Protein AF-A0A7S2AK97-F1 (afdb_monomer_lite)

InterPro domains:
  IPR019195 ABC transporter, ATPase, putative [PTHR38149] (11-283)
  IPR027417 P-loop containing nucleoside triphosphate hydrolase [SSF52540] (83-274)
  IPR046834 ATPase of the ABC class, C-terminal [PF09818] (11-279)

Foldseek 3Di:
DDPPPPDPVVVVLVVVQVVLQLQLVLLLVQLVVVQFFKWFFFQFQQDAPDPPGLAGDPDPPQRDGADEAPVQWDWTARVVVRDITITGTHHFAEEEEEEAPPLCSVSLLVLLQCQLDADGPNRRSNNTHGNVLEDEFFFDFQAWDFQAQLCVFFPDDDPPPPADNHGGTDRGDGRLRRRSRRVRVSVVVPRLEYREECVRHDVLQADDDPVRCVVCVDDRGDHVLVCQRVCCPPSNRGYYYYDYPDLSSLVGHPWYWYGDNNYTYTCNVVSVVVNVCVVVVQDDDVNHHPDDPDDDDDPPPPPPDDDDDDDDDDDDDDDDDDDDDDDDDDDDDDDDDDDDDPDFDWDWDDDPNDTHIDTDD

Secondary structure (DSSP, 8-state):
-----SSHHHHHHHHHHHHHHHHHHHHHHHHHHTTEEEEEETT----BS-SS--SB--SSS--------TTTEEEEE-TTT--EEEEEEEESSEEEEEE-TTSSHHHHHHHHHHTTS---TTSS-TTEEE-TT-EE----TT--EEEE--TTTB----TTS---GGGEEESS--HHHHHHHHHHHHHHTT-SEEEEEGGGS-HHHH---HHHHHH-----B--GGGTHHHHHHHH--EEEEE-SS-GGGGGS-SEEEEEETTEEEE-HHHHHHHHHHHHTT---BTTB-S---PPP-------------------------------------------------EEEEEETTEEEEEE--

Organism: NCBI:txid3111310

pLDDT: mean 79.83, std 23.57, range [22.52, 98.81]

Structure (mmCIF, N/CA/C/O backbone):
data_AF-A0A7S2AK97-F1
#
_entry.id   AF-A0A7S2AK97-F1
#
loop_
_atom_site.group_PDB
_atom_site.id
_atom_site.type_symbol
_atom_site.label_atom_id
_atom_site.label_alt_id
_atom_site.label_comp_id
_atom_site.label_asym_id
_atom_site.label_entity_id
_atom_site.label_seq_id
_atom_site.pdbx_PDB_ins_code
_atom_site.Cartn_x
_atom_site.Cartn_y
_atom_site.Cartn_z
_atom_site.occupancy
_atom_site.B_iso_or_equiv
_atom_site.auth_seq_id
_atom_site.auth_comp_id
_atom_site.auth_asym_id
_atom_site.auth_atom_id
_atom_site.pdbx_PDB_model_num
ATOM 1 N N . GLU A 1 1 ? -9.556 -14.968 54.628 1.00 37.69 1 GLU A N 1
ATOM 2 C CA . GLU A 1 1 ? -10.253 -13.784 54.086 1.00 37.69 1 GLU A CA 1
ATOM 3 C C . GLU A 1 1 ? -9.493 -13.382 52.823 1.00 37.69 1 GLU A C 1
ATOM 5 O O . GLU A 1 1 ? -8.383 -12.897 52.922 1.00 37.69 1 GLU A O 1
ATOM 10 N N . GLY A 1 2 ? -9.846 -13.846 51.627 1.00 48.00 2 GLY A N 1
ATOM 11 C CA . GLY A 1 2 ? -11.135 -13.637 50.973 1.00 48.00 2 GLY A CA 1
ATOM 12 C C . GLY A 1 2 ? -11.035 -12.415 50.052 1.00 48.00 2 GLY A C 1
ATOM 13 O O . GLY A 1 2 ? -11.762 -11.452 50.251 1.00 48.00 2 GLY A O 1
ATOM 14 N N . SER A 1 3 ? -10.090 -12.405 49.101 1.00 45.72 3 SER A N 1
ATOM 15 C CA . SER A 1 3 ? -9.935 -11.307 48.139 1.00 45.72 3 SER A CA 1
ATOM 16 C C . SER A 1 3 ? -10.987 -11.421 47.031 1.00 45.72 3 SER A C 1
ATOM 18 O O . SER A 1 3 ? -10.708 -11.876 45.924 1.00 45.72 3 SER A O 1
ATOM 20 N N . THR A 1 4 ? -12.210 -10.991 47.317 1.00 48.62 4 THR A N 1
ATOM 21 C CA . THR A 1 4 ? -13.288 -10.774 46.338 1.00 48.62 4 THR A CA 1
ATOM 22 C C . THR A 1 4 ? -13.042 -9.508 45.504 1.00 48.62 4 THR A C 1
ATOM 24 O O . THR A 1 4 ? -13.920 -8.665 45.357 1.00 48.62 4 THR A O 1
ATOM 27 N N . LEU A 1 5 ? -11.826 -9.349 44.973 1.00 53.34 5 LEU A N 1
ATOM 28 C CA . LEU A 1 5 ? -11.486 -8.336 43.963 1.00 53.34 5 LEU A CA 1
ATOM 29 C C . LEU A 1 5 ? -11.443 -8.943 42.540 1.00 53.34 5 LEU A C 1
ATOM 31 O O . LEU A 1 5 ? -10.972 -8.291 41.614 1.00 53.34 5 LEU A O 1
ATOM 35 N N . GLY A 1 6 ? -11.886 -10.198 42.370 1.00 54.34 6 GLY A N 1
ATOM 36 C CA . GLY A 1 6 ? -11.315 -11.109 41.368 1.00 54.34 6 GLY A CA 1
ATOM 37 C C . GLY A 1 6 ? -12.234 -11.783 40.342 1.00 54.34 6 GLY A C 1
ATOM 38 O O . GLY A 1 6 ? -11.725 -12.620 39.611 1.00 54.34 6 GLY A O 1
ATOM 39 N N . GLU A 1 7 ? -13.525 -11.456 40.226 1.00 55.19 7 GLU A N 1
ATOM 40 C CA . GLU A 1 7 ? -14.389 -12.095 39.201 1.00 55.19 7 GLU A CA 1
ATOM 41 C C . GLU A 1 7 ? -15.177 -11.092 38.345 1.00 55.19 7 GLU A C 1
ATOM 43 O O . GLU A 1 7 ? -15.141 -11.194 37.119 1.00 55.19 7 GLU A O 1
ATOM 48 N N . SER A 1 8 ? -15.799 -10.064 38.939 1.00 59.97 8 SER A N 1
ATOM 49 C CA . SER A 1 8 ? -16.593 -9.082 38.175 1.00 59.97 8 SER A CA 1
ATOM 50 C C . SER A 1 8 ? -15.742 -8.232 37.223 1.00 59.97 8 SER A C 1
ATOM 52 O O . SER A 1 8 ? -16.139 -7.974 36.092 1.00 59.97 8 SER A O 1
ATOM 54 N N . THR A 1 9 ? -14.533 -7.854 37.642 1.00 81.62 9 THR A N 1
ATOM 55 C CA . THR A 1 9 ? -13.586 -7.064 36.840 1.00 81.62 9 THR A CA 1
ATOM 56 C C . THR A 1 9 ? -12.969 -7.874 35.700 1.00 81.62 9 THR A C 1
ATOM 58 O O . THR A 1 9 ? -12.717 -7.333 34.624 1.00 81.62 9 THR A O 1
ATOM 61 N N . PHE A 1 10 ? -12.754 -9.179 35.902 1.00 89.25 10 PHE A N 1
ATOM 62 C CA . PHE A 1 10 ? -12.265 -10.074 34.855 1.00 89.25 10 PHE A CA 1
ATOM 63 C C . PHE A 1 10 ? -13.344 -10.347 33.805 1.00 89.25 10 PHE A C 1
ATOM 65 O O . PHE A 1 10 ? -13.061 -10.288 32.610 1.00 89.25 10 PHE A O 1
ATOM 72 N N . GLU A 1 11 ? -14.587 -10.587 34.231 1.00 91.06 11 GLU A N 1
ATOM 73 C CA . GLU A 1 11 ? -15.705 -10.784 33.309 1.00 91.06 11 GLU A CA 1
ATOM 74 C C . GLU A 1 11 ? -15.968 -9.529 32.460 1.00 91.06 11 GLU A C 1
ATOM 76 O O . GLU A 1 11 ? -16.133 -9.625 31.242 1.00 91.06 11 GLU A O 1
ATOM 81 N N . GLU A 1 12 ? -15.946 -8.340 33.067 1.00 90.38 12 GLU A N 1
ATOM 82 C CA . GLU A 1 12 ? -16.066 -7.064 32.352 1.00 90.38 12 GLU A CA 1
ATOM 83 C C . GLU A 1 12 ? -14.923 -6.853 31.352 1.00 90.38 12 GLU A C 1
ATOM 85 O O . GLU A 1 12 ? -15.169 -6.486 30.197 1.00 90.38 12 GLU A O 1
ATOM 90 N N . ALA A 1 13 ? -13.680 -7.133 31.758 1.00 89.88 13 ALA A N 1
ATOM 91 C CA . ALA A 1 13 ? -12.519 -7.051 30.879 1.00 89.88 13 ALA A CA 1
ATOM 92 C C . ALA A 1 13 ? -12.626 -8.032 29.701 1.00 89.88 13 ALA A C 1
ATOM 94 O O . ALA A 1 13 ? -12.363 -7.652 28.559 1.00 89.88 13 ALA A O 1
ATOM 95 N N . LEU A 1 14 ? -13.077 -9.264 29.952 1.00 94.12 14 LEU A N 1
ATOM 96 C CA . LEU A 1 14 ? -13.286 -10.279 28.921 1.00 94.12 14 LEU A CA 1
ATOM 97 C C . LEU A 1 14 ? -14.385 -9.859 27.937 1.00 94.12 14 LEU A C 1
ATOM 99 O O . LEU A 1 14 ? -14.183 -9.921 26.726 1.00 94.12 14 LEU A O 1
ATOM 103 N N . ARG A 1 15 ? -15.527 -9.370 28.437 1.00 93.12 15 ARG A N 1
ATOM 104 C CA . ARG A 1 15 ? -16.624 -8.855 27.598 1.00 93.12 15 ARG A CA 1
ATOM 105 C C . ARG A 1 15 ? -16.176 -7.663 26.753 1.00 93.12 15 ARG A C 1
ATOM 107 O O . ARG A 1 15 ? -16.537 -7.583 25.582 1.00 93.12 15 ARG A O 1
ATOM 114 N N . SER A 1 16 ? -15.384 -6.756 27.324 1.00 91.50 16 SER A N 1
ATOM 115 C CA . SER A 1 16 ? -14.804 -5.614 26.605 1.00 91.50 16 SER A CA 1
ATOM 116 C C . SER A 1 16 ? -13.843 -6.065 25.502 1.00 91.50 16 SER A C 1
ATOM 118 O O . SER A 1 16 ? -13.907 -5.569 24.376 1.00 91.50 16 SER A O 1
ATOM 120 N N . TYR A 1 17 ? -13.002 -7.061 25.790 1.00 95.31 17 TYR A N 1
ATOM 121 C CA . TYR A 1 17 ? -12.080 -7.638 24.816 1.00 95.31 17 TYR A CA 1
ATOM 122 C C . TYR A 1 17 ? -12.824 -8.283 23.641 1.00 95.31 17 TYR A C 1
ATOM 124 O O . TYR A 1 17 ? -12.544 -7.956 22.489 1.00 95.31 17 TYR A O 1
ATOM 132 N N . VAL A 1 18 ? -13.800 -9.154 23.924 1.00 95.62 18 VAL A N 1
ATOM 133 C CA . VAL A 1 18 ? -14.615 -9.814 22.889 1.00 95.62 18 VAL A CA 1
ATOM 134 C C . VAL A 1 18 ? -15.342 -8.775 22.040 1.00 95.62 18 VAL A C 1
ATOM 136 O O . VAL A 1 18 ? -15.239 -8.819 20.817 1.00 95.62 18 VAL A O 1
ATOM 139 N N . ARG A 1 19 ? -15.976 -7.778 22.673 1.00 94.44 19 ARG A N 1
ATOM 140 C CA . ARG A 1 19 ? -16.641 -6.679 21.961 1.00 94.44 19 ARG A CA 1
ATOM 141 C C . ARG A 1 19 ? -15.679 -5.929 21.043 1.00 94.44 19 ARG A C 1
ATOM 143 O O . ARG A 1 19 ? -16.045 -5.632 19.915 1.00 94.44 19 ARG A O 1
ATOM 150 N N . SER A 1 20 ? -14.462 -5.633 21.501 1.00 95.62 20 SER A N 1
ATOM 151 C CA . SER A 1 20 ? -13.454 -4.973 20.664 1.00 95.62 20 SER A CA 1
ATOM 152 C C . SER A 1 20 ? -13.158 -5.792 19.409 1.00 95.62 20 SER A C 1
ATOM 154 O O . SER A 1 20 ? -13.169 -5.252 18.309 1.00 95.62 20 SER A O 1
ATOM 156 N N . VAL A 1 21 ? -12.955 -7.103 19.543 1.00 96.44 21 VAL A N 1
ATOM 157 C CA . VAL A 1 21 ? -12.693 -7.989 18.398 1.00 96.44 21 VAL A CA 1
ATOM 158 C C . VAL A 1 21 ? -13.886 -8.032 17.432 1.00 96.44 21 VAL A C 1
ATOM 160 O O . VAL A 1 21 ? -13.689 -7.920 16.222 1.00 96.44 21 VAL A O 1
ATOM 163 N N . GLU A 1 22 ? -15.113 -8.143 17.949 1.00 96.81 22 GLU A N 1
ATOM 164 C CA . GLU A 1 22 ? -16.346 -8.132 17.145 1.00 96.81 22 GLU A CA 1
ATOM 165 C C . GLU A 1 22 ? -16.553 -6.802 16.406 1.00 96.81 22 GLU A C 1
ATOM 167 O O . GLU A 1 22 ? -16.971 -6.789 15.249 1.00 96.81 22 GLU A O 1
ATOM 172 N N . GLU A 1 23 ? -16.242 -5.671 17.045 1.00 97.25 23 GLU A N 1
ATOM 173 C CA . GLU A 1 23 ? -16.336 -4.350 16.422 1.00 97.25 23 GLU A CA 1
ATOM 174 C C . GLU A 1 23 ? -15.309 -4.166 15.301 1.00 97.25 23 GLU A C 1
ATOM 176 O O . GLU A 1 23 ? -15.636 -3.599 14.260 1.00 97.25 23 GLU A O 1
ATOM 181 N N . GLN A 1 24 ? -14.088 -4.670 15.478 1.00 98.19 24 GLN A N 1
ATOM 182 C CA . GLN A 1 24 ? -13.049 -4.620 14.447 1.00 98.19 24 GLN A CA 1
ATOM 183 C C . GLN A 1 24 ? -13.427 -5.458 13.222 1.00 98.19 24 GLN A C 1
ATOM 185 O O . GLN A 1 24 ? -13.284 -5.003 12.086 1.00 98.19 24 GLN A O 1
ATOM 190 N N . ASP A 1 25 ? -13.973 -6.656 13.438 1.00 97.38 25 ASP A N 1
ATOM 191 C CA . ASP A 1 25 ? -14.449 -7.502 12.344 1.00 97.38 25 ASP A CA 1
ATOM 192 C C . ASP A 1 25 ? -15.688 -6.920 11.645 1.00 97.38 25 ASP A C 1
ATOM 194 O O . ASP A 1 25 ? -15.780 -6.888 10.412 1.00 97.38 25 ASP A O 1
ATOM 198 N N . GLY A 1 26 ? -16.608 -6.350 12.426 1.00 97.94 26 GLY A N 1
ATOM 199 C CA . GLY A 1 26 ? -17.758 -5.627 11.901 1.00 97.94 26 GLY A CA 1
ATOM 200 C C . GLY A 1 26 ? -17.363 -4.382 11.098 1.00 97.94 26 GLY A C 1
ATOM 201 O O . GLY A 1 26 ? -17.965 -4.114 10.057 1.00 97.94 26 GLY A O 1
ATOM 202 N N . LEU A 1 27 ? -16.318 -3.656 11.513 1.00 98.50 27 LEU A N 1
ATOM 203 C CA . LEU A 1 27 ? -15.772 -2.528 10.754 1.00 98.50 27 LEU A CA 1
ATOM 204 C C . LEU A 1 27 ? -15.142 -2.993 9.437 1.00 98.50 27 LEU A C 1
ATOM 206 O O . LEU A 1 27 ? -15.384 -2.377 8.401 1.00 98.50 27 LEU A O 1
ATOM 210 N N . ARG A 1 28 ? -14.388 -4.099 9.444 1.00 98.06 28 ARG A N 1
ATOM 211 C CA . ARG A 1 28 ? -13.821 -4.691 8.220 1.00 98.06 28 ARG A CA 1
ATOM 212 C C . ARG A 1 28 ? -14.914 -5.128 7.241 1.00 98.06 28 ARG A C 1
ATOM 214 O O . ARG A 1 28 ? -14.787 -4.931 6.034 1.00 98.06 28 ARG A O 1
ATOM 221 N N . SER A 1 29 ? -16.022 -5.657 7.755 1.00 97.44 29 SER A N 1
ATOM 222 C CA . SER A 1 29 ? -17.197 -5.984 6.942 1.00 97.44 29 SER A CA 1
ATOM 223 C C . SER A 1 29 ? -17.851 -4.736 6.338 1.00 97.44 29 SER A C 1
ATOM 225 O O . SER A 1 29 ? -18.150 -4.726 5.144 1.00 97.44 29 SER A O 1
ATOM 227 N N . ALA A 1 30 ? -18.016 -3.668 7.127 1.00 98.12 30 ALA A N 1
ATOM 228 C CA . ALA A 1 30 ? -18.549 -2.391 6.648 1.00 98.12 30 ALA A CA 1
ATOM 229 C C . ALA A 1 30 ? -17.642 -1.735 5.589 1.00 98.12 30 ALA A C 1
ATOM 231 O O . ALA A 1 30 ? -18.142 -1.172 4.617 1.00 98.12 30 ALA A O 1
ATOM 232 N N . LEU A 1 31 ? -16.318 -1.851 5.741 1.00 98.25 31 LEU A N 1
ATOM 233 C CA . LEU A 1 31 ? -15.333 -1.385 4.762 1.00 98.25 31 LEU A CA 1
ATOM 234 C C . LEU A 1 31 ? -15.536 -2.054 3.396 1.00 98.25 31 LEU A C 1
ATOM 236 O O . LEU A 1 31 ? -15.639 -1.363 2.381 1.00 98.25 31 LEU A O 1
ATOM 240 N N . ARG A 1 32 ? -15.648 -3.388 3.375 1.00 96.44 32 ARG A N 1
ATOM 241 C CA . ARG A 1 32 ? -15.849 -4.157 2.138 1.00 96.44 32 ARG A CA 1
ATOM 242 C C . ARG A 1 32 ? -17.119 -3.734 1.402 1.00 96.44 32 ARG A C 1
ATOM 244 O O . ARG A 1 32 ? -17.116 -3.586 0.186 1.00 96.44 32 ARG A O 1
ATOM 251 N N . GLU A 1 33 ? -18.210 -3.529 2.128 1.00 96.31 33 GLU A N 1
ATOM 252 C CA . GLU A 1 33 ? -19.488 -3.110 1.539 1.00 96.31 33 GLU A CA 1
ATOM 253 C C . GLU A 1 33 ? -19.476 -1.671 1.024 1.00 96.31 33 GLU A C 1
ATOM 255 O O . GLU A 1 33 ? -20.187 -1.354 0.073 1.00 96.31 33 GLU A O 1
ATOM 260 N N . ALA A 1 34 ? -18.657 -0.810 1.629 1.00 97.19 34 ALA A N 1
ATOM 261 C CA . ALA A 1 34 ? -18.418 0.546 1.154 1.00 97.19 34 ALA A CA 1
ATOM 262 C C . ALA A 1 34 ? -17.464 0.604 -0.059 1.00 97.19 34 ALA A C 1
ATOM 264 O O . ALA A 1 34 ? -17.193 1.696 -0.559 1.00 97.19 34 ALA A O 1
ATOM 265 N N . GLY A 1 35 ? -16.959 -0.542 -0.536 1.00 96.50 35 GLY A N 1
ATOM 266 C CA . GLY A 1 35 ? -16.031 -0.623 -1.668 1.00 96.50 35 GLY A CA 1
ATOM 267 C C . GLY A 1 35 ? -14.610 -0.158 -1.340 1.00 96.50 35 GLY A C 1
ATOM 268 O O . GLY A 1 35 ? -13.879 0.259 -2.240 1.00 96.50 35 GLY A O 1
ATOM 269 N N . GLY A 1 36 ? -14.224 -0.180 -0.062 1.00 97.56 36 GLY A N 1
ATOM 270 C CA . GLY A 1 36 ? -12.874 0.164 0.371 1.00 97.56 36 GLY A CA 1
ATOM 271 C C . GLY A 1 36 ? -11.994 -1.057 0.630 1.00 97.56 36 GLY A C 1
ATOM 272 O O . GLY A 1 36 ? -12.477 -2.157 0.892 1.00 97.56 36 GLY A O 1
ATOM 273 N N . VAL A 1 37 ? -10.684 -0.832 0.577 1.00 98.38 37 VAL A N 1
ATOM 274 C CA . VAL A 1 37 ? -9.633 -1.830 0.828 1.00 98.38 37 VAL A CA 1
ATOM 275 C C . VAL A 1 37 ? -8.823 -1.539 2.087 1.00 98.38 37 VAL A C 1
ATOM 277 O O . VAL A 1 37 ? -8.165 -2.432 2.612 1.00 98.38 37 VAL A O 1
ATOM 280 N N . GLY A 1 38 ? -8.913 -0.317 2.618 1.00 98.56 38 GLY A N 1
ATOM 281 C CA . GLY A 1 38 ? -8.306 0.078 3.886 1.00 98.56 38 GLY A CA 1
ATOM 282 C C . GLY A 1 38 ? -9.108 1.170 4.586 1.00 98.56 38 GLY A C 1
ATOM 283 O O . GLY A 1 38 ? -9.779 1.975 3.941 1.00 98.56 38 GLY A O 1
ATOM 284 N N . PHE A 1 39 ? -9.039 1.208 5.910 1.00 98.81 39 PHE A N 1
ATOM 285 C CA . PHE A 1 39 ? -9.668 2.225 6.7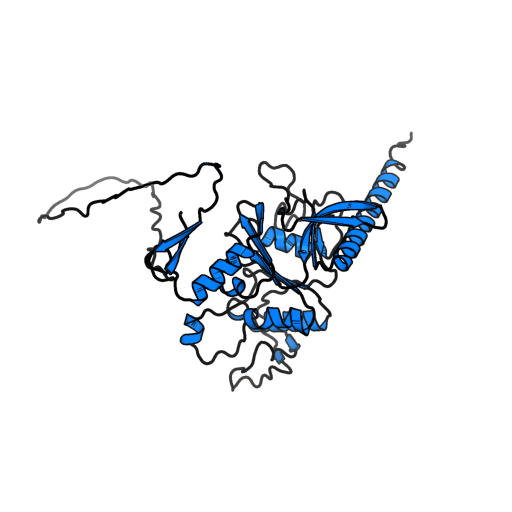41 1.00 98.81 39 PHE A CA 1
ATOM 286 C C . PHE A 1 39 ? -8.772 2.565 7.926 1.00 98.81 39 PHE A C 1
ATOM 288 O O . PHE A 1 39 ? -8.294 1.668 8.619 1.00 98.81 39 PHE A O 1
ATOM 295 N N . VAL A 1 40 ? -8.571 3.857 8.176 1.00 98.75 40 VAL A N 1
ATOM 296 C CA . VAL A 1 40 ? -7.772 4.365 9.297 1.00 98.75 40 VAL A CA 1
ATOM 297 C C . VAL A 1 40 ? -8.629 5.333 10.099 1.00 98.75 40 VAL A C 1
ATOM 299 O O . VAL A 1 40 ? -8.909 6.438 9.637 1.00 98.75 40 VAL A O 1
ATOM 302 N N . ALA A 1 41 ? -9.086 4.909 11.278 1.00 98.44 41 ALA A N 1
ATOM 303 C CA . ALA A 1 41 ? -9.922 5.742 12.137 1.00 98.44 41 ALA A CA 1
ATOM 304 C C . ALA A 1 41 ? -9.208 7.018 12.606 1.00 98.44 41 ALA A C 1
ATOM 306 O O . ALA A 1 41 ? -8.005 7.009 12.883 1.00 98.44 41 ALA A O 1
ATOM 307 N N . ASP A 1 42 ? -9.976 8.095 12.767 1.00 98.31 42 ASP A N 1
ATOM 308 C CA . ASP A 1 42 ? -9.480 9.298 13.433 1.00 98.31 42 ASP A CA 1
ATOM 309 C C . ASP A 1 42 ? -9.058 8.984 14.873 1.00 98.31 42 ASP A C 1
ATOM 311 O O . ASP A 1 42 ? -9.721 8.229 15.590 1.00 98.31 42 ASP A O 1
ATOM 315 N N . GLY A 1 43 ? -7.948 9.580 15.303 1.00 96.00 43 GLY A N 1
ATOM 316 C CA . GLY A 1 43 ? -7.352 9.351 16.616 1.00 96.00 43 GLY A CA 1
ATOM 317 C C . GLY A 1 43 ? -6.529 8.064 16.721 1.00 96.00 43 GLY A C 1
ATOM 318 O O . GLY A 1 43 ? -6.016 7.773 17.802 1.00 96.00 43 GLY A O 1
ATOM 319 N N . ALA A 1 44 ? -6.376 7.294 15.636 1.00 96.56 44 ALA A N 1
ATOM 320 C CA . ALA A 1 44 ? -5.535 6.101 15.643 1.00 96.56 44 ALA A CA 1
ATOM 321 C C . ALA A 1 44 ? -4.062 6.445 15.929 1.00 96.56 44 ALA A C 1
ATOM 323 O O . ALA A 1 44 ? -3.513 7.426 15.424 1.00 96.56 44 ALA A O 1
ATOM 324 N N . MET A 1 45 ? -3.400 5.592 16.710 1.00 94.94 45 MET A N 1
ATOM 325 C CA . MET A 1 45 ? -1.999 5.740 17.107 1.00 94.94 45 MET A CA 1
ATOM 326 C C . MET A 1 45 ? -1.139 4.735 16.345 1.00 94.94 45 MET A C 1
ATOM 328 O O . MET A 1 45 ? -0.979 3.575 16.731 1.00 94.94 45 MET A O 1
ATOM 332 N N . LEU A 1 46 ? -0.606 5.196 15.215 1.00 94.56 46 LEU A N 1
ATOM 333 C CA . LEU A 1 46 ? 0.121 4.360 14.259 1.00 94.56 46 LEU A CA 1
ATOM 334 C C . LEU A 1 46 ? 1.572 4.048 14.686 1.00 94.56 46 LEU A C 1
ATOM 336 O O . LEU A 1 46 ? 1.980 2.890 14.539 1.00 94.56 46 LEU A O 1
ATOM 340 N N . PRO A 1 47 ? 2.360 5.010 15.220 1.00 92.50 47 PRO A N 1
ATOM 341 C CA . PRO A 1 47 ? 3.760 4.772 15.580 1.00 92.50 47 PRO A CA 1
ATOM 342 C C . PRO A 1 47 ? 3.942 3.749 16.705 1.00 92.50 47 PRO A C 1
ATOM 344 O O . PRO A 1 47 ? 3.165 3.700 17.666 1.00 92.50 47 PRO A O 1
ATOM 347 N N . ARG A 1 48 ? 5.001 2.937 16.596 1.00 92.00 48 ARG A N 1
ATOM 348 C CA . ARG A 1 48 ? 5.396 1.934 17.601 1.00 92.00 48 ARG A CA 1
ATOM 349 C C . ARG A 1 48 ? 6.667 2.376 18.320 1.00 92.00 48 ARG A C 1
ATOM 351 O O . ARG A 1 48 ? 7.403 3.212 17.800 1.00 92.00 48 ARG A O 1
ATOM 358 N N . ARG A 1 49 ? 6.904 1.846 19.523 1.00 85.88 49 ARG A N 1
ATOM 359 C CA . ARG A 1 49 ? 8.056 2.234 20.363 1.00 85.88 49 ARG A CA 1
ATOM 360 C C . ARG A 1 49 ? 9.403 1.869 19.738 1.00 85.88 49 ARG A C 1
ATOM 362 O O . ARG A 1 49 ? 10.385 2.550 20.012 1.00 85.88 49 ARG A O 1
ATOM 369 N N . GLY A 1 50 ? 9.427 0.841 18.899 1.00 78.19 50 GLY A N 1
ATOM 370 C CA . GLY A 1 50 ? 10.576 0.422 18.109 1.00 78.19 50 GLY A CA 1
ATOM 371 C C . GLY A 1 50 ? 10.178 -0.694 17.149 1.00 78.19 50 GLY A C 1
ATOM 372 O O . GLY A 1 50 ? 9.030 -1.142 17.157 1.00 78.19 50 GLY A O 1
ATOM 373 N N . ASP A 1 51 ? 11.126 -1.150 16.336 1.00 75.00 51 ASP A N 1
ATOM 374 C CA . ASP A 1 51 ? 10.914 -2.307 15.456 1.00 75.00 51 ASP A CA 1
ATOM 375 C C . ASP A 1 51 ? 10.798 -3.622 16.252 1.00 75.00 51 ASP A C 1
ATOM 377 O O . ASP A 1 51 ? 10.143 -4.565 15.813 1.00 75.00 51 ASP A O 1
ATOM 381 N N . ASP A 1 52 ? 11.398 -3.674 17.443 1.00 82.69 52 ASP A N 1
ATOM 382 C CA . ASP A 1 52 ? 11.402 -4.803 18.377 1.00 82.69 52 ASP A CA 1
ATOM 383 C C . ASP A 1 52 ? 10.336 -4.697 19.485 1.00 82.69 52 ASP A C 1
ATOM 385 O O . ASP A 1 52 ? 9.979 -5.704 20.100 1.00 82.69 52 ASP A O 1
ATOM 389 N N . ASP A 1 53 ? 9.789 -3.501 19.725 1.00 83.56 53 ASP A N 1
ATOM 390 C CA . ASP A 1 53 ? 8.705 -3.267 20.679 1.00 83.56 53 ASP A CA 1
ATOM 391 C C . ASP A 1 53 ? 7.410 -2.899 19.944 1.00 83.56 53 ASP A C 1
ATOM 393 O O . ASP A 1 53 ? 7.183 -1.730 19.601 1.00 83.56 53 ASP A O 1
ATOM 397 N N . PRO A 1 54 ? 6.503 -3.873 19.746 1.00 82.44 54 PRO A N 1
ATOM 398 C CA . PRO A 1 54 ? 5.300 -3.656 18.979 1.00 82.44 54 PRO A CA 1
ATOM 399 C C . PRO A 1 54 ? 4.275 -2.828 19.741 1.00 82.44 54 PRO A C 1
ATOM 401 O O . PRO A 1 54 ? 3.184 -2.699 19.209 1.00 82.44 54 PRO A O 1
ATOM 404 N N . ARG A 1 55 ? 4.538 -2.291 20.942 1.00 86.69 55 ARG A N 1
ATOM 405 C CA . ARG A 1 55 ? 3.593 -1.450 21.698 1.00 86.69 55 ARG A CA 1
ATOM 406 C C . ARG A 1 55 ? 3.459 -0.041 21.104 1.00 86.69 55 ARG A C 1
ATOM 408 O O . ARG A 1 55 ? 4.399 0.462 20.484 1.00 86.69 55 ARG A O 1
ATOM 415 N N . PRO A 1 56 ? 2.302 0.612 21.292 1.00 87.25 56 PRO A N 1
ATOM 416 C CA . PRO A 1 56 ? 2.070 1.965 20.792 1.00 87.25 56 PRO A CA 1
ATOM 417 C C . PRO A 1 56 ? 2.901 3.001 21.542 1.00 87.25 56 PRO A C 1
ATOM 419 O O . PRO A 1 56 ? 3.195 2.849 22.732 1.00 87.25 56 PRO A O 1
ATOM 422 N N . VAL A 1 57 ? 3.227 4.094 20.856 1.00 83.62 57 VAL A N 1
ATOM 423 C CA . VAL A 1 57 ? 3.750 5.298 21.507 1.00 83.62 57 VAL A CA 1
ATOM 424 C C . VAL A 1 57 ? 2.575 6.181 21.909 1.00 83.62 57 VAL A C 1
ATOM 426 O O . VAL A 1 57 ? 2.042 6.931 21.097 1.00 83.62 57 VAL A O 1
ATOM 429 N N . TYR A 1 58 ? 2.173 6.098 23.176 1.00 73.44 58 TYR A N 1
ATOM 430 C CA . TYR A 1 58 ? 1.249 7.055 23.779 1.00 73.44 58 TYR A CA 1
ATOM 431 C C . TYR A 1 58 ? 2.037 8.094 24.588 1.00 73.44 58 TYR A C 1
ATOM 433 O O . TYR A 1 58 ? 2.930 7.744 25.356 1.00 73.44 58 TYR A O 1
ATOM 441 N N . ALA A 1 59 ? 1.683 9.370 24.437 1.00 56.00 59 ALA A N 1
ATOM 442 C CA . ALA A 1 59 ? 2.026 10.459 25.360 1.00 56.00 59 ALA A CA 1
ATOM 443 C C . ALA A 1 59 ? 3.504 10.895 25.523 1.00 56.00 59 ALA A C 1
ATOM 445 O O . ALA A 1 59 ? 3.762 11.810 26.303 1.00 56.00 59 ALA A O 1
ATOM 446 N N . ALA A 1 60 ? 4.475 10.371 24.769 1.00 53.84 60 ALA A N 1
ATOM 447 C CA . ALA A 1 60 ? 5.814 10.977 24.722 1.00 53.84 60 ALA A CA 1
ATOM 448 C C . ALA A 1 60 ? 5.833 12.147 23.712 1.00 53.84 60 ALA A C 1
ATOM 450 O O . ALA A 1 60 ? 6.031 11.934 22.521 1.00 53.84 60 ALA A O 1
ATOM 451 N N . SER A 1 61 ? 5.518 13.354 24.204 1.00 54.72 61 SER A N 1
ATOM 452 C CA . SER A 1 61 ? 5.724 14.693 23.605 1.00 54.72 61 SER A CA 1
ATOM 453 C C . SER A 1 61 ? 6.024 14.733 22.094 1.00 54.72 61 SER A C 1
ATOM 455 O O . SER A 1 61 ? 7.183 14.849 21.701 1.00 54.72 61 SER A O 1
ATOM 457 N N . GLY A 1 62 ? 4.984 14.668 21.255 1.00 65.19 62 GLY A N 1
ATOM 458 C CA . GLY A 1 62 ? 5.106 14.912 19.809 1.00 65.19 62 GLY A CA 1
ATOM 459 C C . GLY A 1 62 ? 4.438 13.887 18.893 1.00 65.19 62 GLY A C 1
ATOM 460 O O . GLY A 1 62 ? 4.448 14.077 17.683 1.00 65.19 62 GLY A O 1
ATOM 461 N N . VAL A 1 63 ? 3.841 12.813 19.424 1.00 79.12 63 VAL A N 1
ATOM 462 C CA . VAL A 1 63 ? 3.087 11.872 18.579 1.00 79.12 63 VAL A CA 1
ATOM 463 C C . VAL A 1 63 ? 1.783 12.509 18.113 1.00 79.12 63 VAL A C 1
ATOM 465 O O . VAL A 1 63 ? 0.956 12.901 18.935 1.00 79.12 63 VAL A O 1
ATOM 468 N N . VAL A 1 64 ? 1.605 12.568 16.796 1.00 85.75 64 VAL A N 1
ATOM 469 C CA . VAL A 1 64 ? 0.405 13.081 16.132 1.00 85.75 64 VAL A CA 1
ATOM 470 C C . VAL A 1 64 ? -0.579 11.917 15.937 1.00 85.75 64 VAL A C 1
ATOM 472 O O . VAL A 1 64 ? -0.249 10.975 15.209 1.00 85.75 64 VAL A O 1
ATOM 475 N N . PRO A 1 65 ? -1.757 11.918 16.596 1.00 93.62 65 PRO A N 1
ATOM 476 C CA . PRO A 1 65 ? -2.819 10.968 16.282 1.00 93.62 65 PRO A CA 1
ATOM 477 C C . PRO A 1 65 ? -3.243 11.131 14.826 1.00 93.62 65 PRO A C 1
ATOM 479 O O . PRO A 1 65 ? -3.257 12.245 14.304 1.00 93.62 65 PRO A O 1
ATOM 482 N N . PHE A 1 66 ? -3.607 10.033 14.174 1.00 97.06 66 PHE A N 1
ATOM 483 C CA . PHE A 1 66 ? -4.031 10.101 12.785 1.00 97.06 66 PHE A CA 1
ATOM 484 C C . PHE A 1 66 ? -5.305 10.942 12.648 1.00 97.06 66 PHE A C 1
ATOM 486 O O . PHE A 1 66 ? -6.284 10.720 13.361 1.00 97.06 66 PHE A O 1
ATOM 493 N N . GLU A 1 67 ? -5.302 11.875 11.702 1.00 97.62 67 GLU A N 1
ATOM 494 C CA . GLU A 1 67 ? -6.467 12.671 11.335 1.00 97.62 67 GLU A CA 1
ATOM 495 C C . GLU A 1 67 ? -6.736 12.517 9.840 1.00 97.62 67 GLU A C 1
ATOM 497 O O . GLU A 1 67 ? -5.840 12.650 9.002 1.00 97.62 67 GLU A O 1
ATOM 502 N N . SER A 1 68 ? -7.986 12.214 9.507 1.00 97.94 68 SER A N 1
ATOM 503 C CA . SER A 1 68 ? -8.395 11.954 8.132 1.00 97.94 68 SER A CA 1
ATOM 504 C C . SER A 1 68 ? -8.554 13.252 7.341 1.00 97.94 68 SER A C 1
ATOM 506 O O . SER A 1 68 ? -9.310 14.132 7.777 1.00 97.94 68 SER A O 1
ATOM 508 N N . PRO A 1 69 ? -7.979 13.348 6.126 1.00 96.88 69 PRO A N 1
ATOM 509 C CA . PRO A 1 69 ? -8.252 14.458 5.221 1.00 96.88 69 PRO A CA 1
ATOM 510 C C . PRO A 1 69 ? -9.762 14.574 4.968 1.00 96.88 69 PRO A C 1
ATOM 512 O O . PRO A 1 69 ? -10.393 13.555 4.668 1.00 96.88 69 PRO A O 1
ATOM 515 N N . PRO A 1 70 ? -10.372 15.774 5.024 1.00 96.00 70 PRO A N 1
ATOM 516 C CA . PRO A 1 70 ? -11.820 15.920 4.872 1.00 96.00 70 PRO A CA 1
ATOM 517 C C . PRO A 1 70 ? -12.395 15.301 3.590 1.00 96.00 70 PRO A C 1
ATOM 519 O O . PRO A 1 70 ? -13.509 14.785 3.619 1.00 96.00 70 PRO A O 1
ATOM 522 N N . SER A 1 71 ? -11.645 15.312 2.482 1.00 96.69 71 SER A N 1
ATOM 523 C CA . SER A 1 71 ? -12.070 14.722 1.203 1.00 96.69 71 SER A CA 1
ATOM 524 C C . SER A 1 71 ? -12.058 13.189 1.187 1.00 96.69 71 SER A C 1
ATOM 526 O O . SER A 1 71 ? -12.826 12.591 0.435 1.00 96.69 71 SER A O 1
ATOM 528 N N . LEU A 1 72 ? -11.231 12.557 2.025 1.00 97.00 72 LEU A N 1
ATOM 529 C CA . LEU A 1 72 ? -11.091 11.099 2.131 1.00 97.00 72 LEU A CA 1
ATOM 530 C C . LEU A 1 72 ? -11.787 10.524 3.376 1.00 97.00 72 LEU A C 1
ATOM 532 O O . LEU A 1 72 ? -11.875 9.306 3.542 1.00 97.00 72 LEU A O 1
ATOM 536 N N . ALA A 1 73 ? -12.298 11.390 4.254 1.00 97.94 73 ALA A N 1
ATOM 537 C CA . ALA A 1 73 ? -12.998 10.996 5.463 1.00 97.94 73 ALA A CA 1
ATOM 538 C C . ALA A 1 73 ? -14.365 10.369 5.141 1.00 97.94 73 ALA A C 1
ATOM 540 O O . ALA A 1 73 ? -15.209 10.952 4.453 1.00 97.94 73 ALA A O 1
ATOM 541 N N . LYS A 1 74 ? -14.611 9.185 5.697 1.00 98.19 74 LYS A N 1
ATOM 542 C CA . LYS A 1 74 ? -15.890 8.474 5.655 1.00 98.19 74 LYS A CA 1
ATOM 543 C C . LYS A 1 74 ? -16.270 8.020 7.056 1.00 98.19 74 LYS A C 1
ATOM 545 O O . LYS A 1 74 ? -15.407 7.758 7.890 1.00 98.19 74 LYS A O 1
ATOM 550 N N . THR A 1 75 ? -17.571 7.905 7.295 1.00 98.44 75 THR A N 1
ATOM 551 C CA . THR A 1 75 ? -18.108 7.316 8.522 1.00 98.44 75 THR A CA 1
ATOM 552 C C . THR A 1 75 ? -18.699 5.958 8.189 1.00 98.44 75 THR A C 1
ATOM 554 O O . THR A 1 75 ? -19.661 5.879 7.427 1.00 98.44 75 THR A O 1
ATOM 557 N N . LEU A 1 76 ? -18.123 4.900 8.753 1.00 98.38 76 LEU A N 1
ATOM 558 C CA . LEU A 1 76 ? -18.617 3.535 8.613 1.00 98.38 76 LEU A CA 1
ATOM 559 C C . LEU A 1 76 ? -19.397 3.141 9.866 1.00 98.38 76 LEU A C 1
ATOM 561 O O . LEU A 1 76 ? -18.978 3.436 10.986 1.00 98.38 76 LEU A O 1
ATOM 565 N N . THR A 1 77 ? -20.533 2.472 9.682 1.00 97.94 77 THR A N 1
ATOM 566 C CA . THR A 1 77 ? -21.366 1.988 10.788 1.00 97.94 77 THR A CA 1
ATOM 567 C C . THR A 1 77 ? -21.201 0.484 10.947 1.00 97.94 77 THR A C 1
ATOM 569 O O . THR A 1 77 ? -21.482 -0.287 10.031 1.00 97.94 77 THR A O 1
ATOM 572 N N . ILE A 1 78 ? -20.783 0.064 12.137 1.00 97.06 78 ILE A N 1
ATOM 573 C CA . ILE A 1 78 ? -20.666 -1.338 12.528 1.00 97.06 78 ILE A CA 1
ATOM 574 C C . ILE A 1 78 ? -22.077 -1.865 12.797 1.00 97.06 78 ILE A C 1
ATOM 576 O O . ILE A 1 78 ? -22.711 -1.471 13.774 1.00 97.06 78 ILE A O 1
ATOM 580 N N . ARG A 1 79 ? -22.595 -2.752 11.938 1.00 91.75 79 ARG A N 1
ATOM 581 C CA . ARG A 1 79 ? -23.996 -3.210 12.033 1.00 91.75 79 ARG A CA 1
ATOM 582 C C . ARG A 1 79 ? -24.341 -3.900 13.348 1.00 91.75 79 ARG A C 1
ATOM 584 O O . ARG A 1 79 ? -25.444 -3.708 13.845 1.00 91.75 79 ARG A O 1
ATOM 591 N N . SER A 1 80 ? -23.424 -4.697 13.894 1.00 89.00 80 SER A N 1
ATOM 592 C CA . SER A 1 80 ? -23.663 -5.478 15.112 1.00 89.00 80 SER A CA 1
ATOM 593 C C . SER A 1 80 ? -23.863 -4.604 16.352 1.00 89.00 80 SER A C 1
ATOM 595 O O . SER A 1 80 ? -24.653 -4.966 17.219 1.00 89.00 80 SER A O 1
ATOM 597 N N . THR A 1 81 ? -23.192 -3.450 16.433 1.00 90.88 81 THR A N 1
ATOM 598 C CA . THR A 1 81 ? -23.241 -2.560 17.607 1.00 90.88 81 THR A CA 1
ATOM 599 C C . THR A 1 81 ? -23.919 -1.215 17.344 1.00 90.88 81 THR A C 1
ATOM 601 O O . THR A 1 81 ? -24.207 -0.479 18.284 1.00 90.88 81 THR A O 1
ATOM 604 N N . GLY A 1 82 ? -24.168 -0.860 16.080 1.00 92.88 82 GLY A N 1
ATOM 605 C CA . GLY A 1 82 ? -24.656 0.461 15.670 1.00 92.88 82 GLY A CA 1
ATOM 606 C C . GLY A 1 82 ? -23.608 1.575 15.780 1.00 92.88 82 GLY A C 1
ATOM 607 O O . GLY A 1 82 ? -23.908 2.734 15.488 1.00 92.88 82 GLY A O 1
ATOM 608 N N . ARG A 1 83 ? -22.374 1.253 16.189 1.00 96.44 83 ARG A N 1
ATOM 609 C CA . ARG A 1 83 ? -21.295 2.226 16.373 1.00 96.44 83 ARG A CA 1
ATOM 610 C C . ARG A 1 83 ? -20.873 2.824 15.032 1.00 96.44 83 ARG A C 1
ATOM 612 O O . ARG A 1 83 ? -20.572 2.097 14.089 1.00 96.44 83 ARG A O 1
ATOM 619 N N . ALA A 1 84 ? -20.805 4.150 14.969 1.00 97.56 84 ALA A N 1
ATOM 620 C CA . ALA A 1 84 ? -20.274 4.889 13.830 1.00 97.56 84 ALA A CA 1
ATOM 621 C C . ALA A 1 84 ? -18.806 5.270 14.079 1.00 97.56 84 ALA A C 1
ATOM 623 O O . ALA A 1 84 ? -18.478 5.812 15.135 1.00 97.56 84 ALA A O 1
ATOM 624 N N . VAL A 1 85 ? -17.930 4.996 13.114 1.00 98.31 85 VAL A N 1
ATOM 625 C CA . VAL A 1 85 ? -16.494 5.297 13.180 1.00 98.31 85 VAL A CA 1
ATOM 626 C C . VAL A 1 85 ? -16.123 6.168 11.987 1.00 98.31 85 VAL A C 1
ATOM 628 O O . VAL A 1 85 ? -16.325 5.761 10.844 1.00 98.31 85 VAL A O 1
ATOM 631 N N . ARG A 1 86 ? -15.597 7.370 12.248 1.00 98.56 86 ARG A N 1
ATOM 632 C CA . ARG A 1 86 ? -15.046 8.261 11.219 1.00 98.56 86 ARG A CA 1
ATOM 633 C C . ARG A 1 86 ? -13.562 7.955 11.011 1.00 98.56 86 ARG A C 1
ATOM 635 O O . ARG A 1 86 ? -12.846 7.678 11.972 1.00 98.56 86 ARG A O 1
ATOM 642 N N . GLY A 1 87 ? -13.123 7.973 9.760 1.00 98.56 87 GLY A N 1
ATOM 643 C CA . GLY A 1 87 ? -11.740 7.702 9.392 1.00 98.56 87 GLY A CA 1
ATOM 644 C C . GLY A 1 87 ? -11.483 7.890 7.903 1.00 98.56 87 GLY A C 1
ATOM 645 O O . GLY A 1 87 ? -12.411 8.122 7.123 1.00 98.56 87 GLY A O 1
ATOM 646 N N . MET A 1 88 ? -10.223 7.772 7.501 1.00 98.62 88 MET A N 1
ATOM 647 C CA . MET A 1 88 ? -9.804 7.834 6.111 1.00 98.62 88 MET A CA 1
ATOM 648 C C . MET A 1 88 ? -10.087 6.477 5.488 1.00 98.62 88 MET A C 1
ATOM 650 O O . MET A 1 88 ? -9.544 5.465 5.935 1.00 98.62 88 MET A O 1
ATOM 654 N N . MET A 1 89 ? -10.921 6.458 4.453 1.00 98.50 89 MET A N 1
ATOM 655 C CA . MET A 1 89 ? -11.190 5.248 3.688 1.00 98.50 89 MET A CA 1
ATOM 656 C C . MET A 1 89 ? -10.350 5.247 2.416 1.00 98.50 89 MET A C 1
ATOM 658 O O . MET A 1 89 ? -10.378 6.200 1.642 1.00 98.50 89 MET A O 1
ATOM 662 N N . ILE A 1 90 ? -9.637 4.151 2.193 1.00 98.50 90 ILE A N 1
ATOM 663 C CA . ILE A 1 90 ? -8.925 3.864 0.954 1.00 98.50 90 ILE A CA 1
ATOM 664 C C . ILE A 1 90 ? -9.874 3.053 0.078 1.00 98.50 90 ILE A C 1
ATOM 666 O O . ILE A 1 90 ? -10.189 1.906 0.401 1.00 98.50 90 ILE A O 1
ATOM 670 N N . SER A 1 91 ? -10.365 3.663 -0.998 1.00 98.00 91 SER A N 1
ATOM 671 C CA . SER A 1 91 ? -11.212 2.997 -1.994 1.00 98.00 91 SER A CA 1
ATOM 672 C C . SER A 1 91 ? -10.426 1.941 -2.772 1.00 98.00 91 SER A C 1
ATOM 674 O O . SER A 1 91 ? -9.204 2.031 -2.885 1.00 98.00 91 SER A O 1
ATOM 676 N N . ALA A 1 92 ? -11.125 0.954 -3.332 1.00 98.00 92 ALA A N 1
ATOM 677 C CA . ALA A 1 92 ? -10.516 0.026 -4.279 1.00 98.00 92 ALA A CA 1
ATOM 678 C C . ALA A 1 92 ? -9.931 0.768 -5.502 1.00 98.00 92 ALA A C 1
ATOM 680 O O . ALA A 1 92 ? -10.503 1.763 -5.953 1.00 98.00 92 ALA A O 1
ATOM 681 N N . GLY A 1 93 ? -8.790 0.292 -6.007 1.00 97.56 93 GLY A N 1
ATOM 682 C CA . GLY A 1 93 ? -7.981 0.955 -7.036 1.00 97.56 93 GLY A CA 1
ATOM 683 C C . GLY A 1 93 ? -6.499 1.049 -6.661 1.00 97.56 93 GLY A C 1
ATOM 684 O O . GLY A 1 93 ? -5.988 0.253 -5.867 1.00 97.56 93 GLY A O 1
ATOM 685 N N . VAL A 1 94 ? -5.802 2.030 -7.232 1.00 98.00 94 VAL A N 1
ATOM 686 C CA . VAL A 1 94 ? -4.389 2.332 -6.971 1.00 98.00 94 VAL A CA 1
ATOM 687 C C . VAL A 1 94 ? -4.285 3.569 -6.082 1.00 98.00 94 VAL A C 1
ATOM 689 O O . VAL A 1 94 ? -4.526 4.695 -6.514 1.00 98.00 94 VAL A O 1
ATOM 692 N N . THR A 1 95 ? -3.895 3.366 -4.825 1.00 98.69 95 THR A N 1
ATOM 693 C CA . THR A 1 95 ? -3.657 4.449 -3.866 1.00 98.69 95 THR A CA 1
ATOM 694 C C . THR A 1 95 ? -2.172 4.603 -3.585 1.00 98.69 95 THR A C 1
ATOM 696 O O . THR A 1 95 ? -1.494 3.646 -3.210 1.00 98.69 95 THR A O 1
ATOM 699 N N . LEU A 1 96 ? -1.673 5.829 -3.714 1.00 98.50 96 LEU A N 1
ATOM 700 C CA . LEU A 1 96 ? -0.307 6.183 -3.357 1.00 98.50 96 LEU A CA 1
ATOM 701 C C . LEU A 1 96 ? -0.256 6.859 -1.991 1.00 98.50 96 LEU A C 1
ATOM 703 O O . LEU A 1 96 ? -1.068 7.732 -1.694 1.00 98.50 96 LEU A O 1
ATOM 707 N N . ILE A 1 97 ? 0.745 6.503 -1.193 1.00 98.31 97 ILE A N 1
ATOM 708 C CA . ILE A 1 97 ? 1.135 7.216 0.023 1.00 98.31 97 ILE A CA 1
ATOM 709 C C . ILE A 1 97 ? 2.476 7.895 -0.270 1.00 98.31 97 ILE A C 1
ATOM 711 O O . ILE A 1 97 ? 3.522 7.246 -0.298 1.00 98.31 97 ILE A O 1
ATOM 715 N N . ALA A 1 98 ? 2.434 9.199 -0.523 1.00 97.12 98 ALA A N 1
ATOM 716 C CA . ALA A 1 98 ? 3.568 10.030 -0.912 1.00 97.12 98 ALA A CA 1
ATOM 717 C C . ALA A 1 98 ? 4.040 10.936 0.237 1.00 97.12 98 ALA A C 1
ATOM 719 O O . ALA A 1 98 ? 3.352 11.095 1.243 1.00 97.12 98 ALA A O 1
ATOM 720 N N . GLY A 1 99 ? 5.222 11.540 0.095 1.00 92.69 99 GLY A N 1
ATOM 721 C CA . GLY A 1 99 ? 5.787 12.469 1.083 1.00 92.69 99 GLY A CA 1
ATOM 722 C C . GLY A 1 99 ? 7.298 12.335 1.266 1.00 92.69 99 GLY A C 1
ATOM 723 O O . GLY A 1 99 ? 7.925 11.389 0.777 1.00 92.69 99 GLY A O 1
ATOM 724 N N . GLY A 1 100 ? 7.892 13.269 2.009 1.00 86.00 100 GLY A N 1
ATOM 725 C CA . GLY A 1 100 ? 9.324 13.271 2.317 1.00 86.00 100 GLY A CA 1
ATOM 726 C C . GLY A 1 100 ? 9.770 12.073 3.167 1.00 86.00 100 GLY A C 1
ATOM 727 O O . GLY A 1 100 ? 8.959 11.345 3.757 1.00 86.00 100 GLY A O 1
ATOM 728 N N . GLY A 1 101 ? 11.080 11.835 3.238 1.00 83.50 101 GLY A N 1
ATOM 729 C CA . GLY A 1 101 ? 11.652 10.854 4.167 1.00 83.50 101 GLY A CA 1
ATOM 730 C C . GLY A 1 101 ? 11.370 11.246 5.620 1.00 83.50 101 GLY A C 1
ATOM 731 O O . GLY A 1 101 ? 11.523 12.407 5.964 1.00 83.50 101 GLY A O 1
ATOM 732 N N . PHE A 1 102 ? 10.975 10.284 6.461 1.00 80.31 102 PHE A N 1
ATOM 733 C CA . PHE A 1 102 ? 10.618 10.478 7.881 1.00 80.31 102 PHE A CA 1
ATOM 734 C C . PHE A 1 102 ? 9.270 11.163 8.188 1.00 80.31 102 PHE A C 1
ATOM 736 O O . PHE A 1 102 ? 8.954 11.336 9.355 1.00 80.31 102 PHE A O 1
ATOM 743 N N . HIS A 1 103 ? 8.403 11.420 7.201 1.00 88.31 103 HIS A N 1
ATOM 744 C CA . HIS A 1 103 ? 7.072 12.024 7.437 1.00 88.31 103 HIS A CA 1
ATOM 745 C C . HIS A 1 103 ? 5.959 11.000 7.775 1.00 88.31 103 HIS A C 1
ATOM 747 O O . HIS A 1 103 ? 4.779 11.331 7.770 1.00 88.31 103 HIS A O 1
ATOM 753 N N . GLY A 1 104 ? 6.300 9.733 8.055 1.00 90.69 104 GLY A N 1
ATOM 754 C CA . GLY A 1 104 ? 5.337 8.717 8.525 1.00 90.69 104 GLY A CA 1
ATOM 755 C C . GLY A 1 104 ? 4.732 7.778 7.470 1.00 90.69 104 GLY A C 1
ATOM 756 O O . GLY A 1 104 ? 3.856 6.986 7.812 1.00 90.69 104 GLY A O 1
ATOM 757 N N . LYS A 1 105 ? 5.212 7.795 6.216 1.00 95.62 105 LYS A N 1
ATOM 758 C CA . LYS A 1 105 ? 4.703 6.935 5.120 1.00 95.62 105 LYS A CA 1
ATOM 759 C C . LYS A 1 105 ? 4.692 5.445 5.453 1.00 95.62 105 LYS A C 1
ATOM 761 O O . LYS A 1 105 ? 3.630 4.827 5.493 1.00 95.62 105 LYS A O 1
ATOM 766 N N . SER A 1 106 ? 5.857 4.878 5.762 1.00 93.88 106 SER A N 1
ATOM 767 C CA . SER A 1 106 ? 5.961 3.461 6.115 1.00 93.88 106 SER A CA 1
ATOM 768 C C . SER A 1 106 ? 5.242 3.145 7.427 1.00 93.88 106 SER A C 1
ATOM 770 O O . SER A 1 106 ? 4.779 2.026 7.611 1.00 93.88 106 SER A O 1
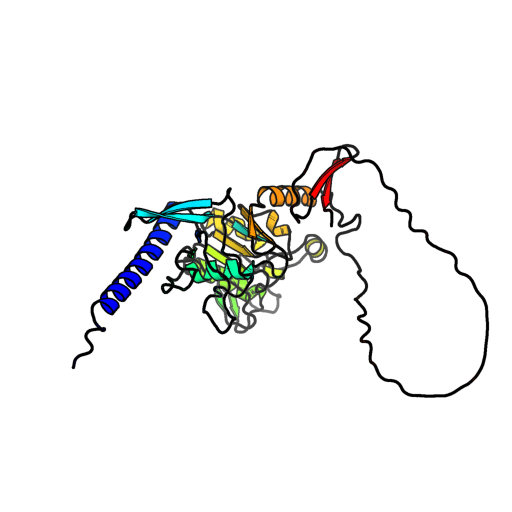ATOM 772 N N . THR A 1 107 ? 5.081 4.115 8.335 1.00 94.88 107 THR A N 1
ATOM 773 C CA . THR A 1 107 ? 4.283 3.935 9.560 1.00 94.88 107 THR A CA 1
ATOM 774 C C . THR A 1 107 ? 2.805 3.725 9.232 1.00 94.88 107 THR A C 1
ATOM 776 O O . THR A 1 107 ? 2.202 2.774 9.731 1.00 94.88 107 THR A O 1
ATOM 779 N N . LEU A 1 108 ? 2.236 4.556 8.352 1.00 97.44 108 LEU A N 1
ATOM 780 C CA . LEU A 1 108 ? 0.868 4.392 7.859 1.00 97.44 108 LEU A CA 1
ATOM 781 C C . LEU A 1 108 ? 0.703 3.069 7.100 1.00 97.44 108 LEU A C 1
ATOM 783 O O . LEU A 1 108 ? -0.213 2.300 7.393 1.00 97.44 108 LEU A O 1
ATOM 787 N N . LEU A 1 109 ? 1.625 2.759 6.186 1.00 97.75 109 LEU A N 1
ATOM 788 C CA . LEU A 1 109 ? 1.581 1.525 5.402 1.00 97.75 109 LEU A CA 1
ATOM 789 C C . LEU A 1 109 ? 1.678 0.272 6.283 1.00 97.75 109 LEU A C 1
ATOM 791 O O . LEU A 1 109 ? 0.921 -0.673 6.087 1.00 97.75 109 LEU A O 1
ATOM 795 N N . ARG A 1 110 ? 2.553 0.260 7.297 1.00 96.56 110 ARG A N 1
ATOM 796 C CA . ARG A 1 110 ? 2.662 -0.855 8.255 1.00 96.56 110 ARG A CA 1
ATOM 797 C C . ARG A 1 110 ? 1.407 -1.007 9.108 1.00 96.56 110 ARG A C 1
ATOM 799 O O . ARG A 1 110 ? 1.041 -2.134 9.437 1.00 96.56 110 ARG A O 1
ATOM 806 N N . ALA A 1 111 ? 0.744 0.091 9.471 1.00 97.25 111 ALA A N 1
ATOM 807 C CA . ALA A 1 111 ? -0.535 0.023 10.172 1.00 97.25 111 ALA A CA 1
ATOM 808 C C . ALA A 1 111 ? -1.619 -0.616 9.288 1.00 97.25 111 ALA A C 1
ATOM 810 O O . ALA A 1 111 ? -2.314 -1.516 9.754 1.00 97.25 111 ALA A O 1
ATOM 811 N N . LEU A 1 112 ? -1.687 -0.238 8.007 1.00 98.38 112 LEU A N 1
ATOM 812 C CA . LEU A 1 112 ? -2.577 -0.858 7.020 1.00 98.38 112 LEU A CA 1
ATOM 813 C C . LEU A 1 112 ? -2.229 -2.335 6.776 1.00 98.38 112 LEU A C 1
ATOM 815 O O . LEU A 1 112 ? -3.120 -3.178 6.802 1.00 98.38 112 LEU A O 1
ATOM 819 N N . ALA A 1 113 ? -0.950 -2.689 6.640 1.00 97.94 113 ALA A N 1
ATOM 820 C CA . ALA A 1 113 ? -0.518 -4.084 6.517 1.00 97.94 113 ALA A CA 1
ATOM 821 C C . ALA A 1 113 ? -0.939 -4.926 7.728 1.00 97.94 113 ALA A C 1
ATOM 823 O O . ALA A 1 113 ? -1.384 -6.062 7.594 1.00 97.94 113 ALA A O 1
ATOM 824 N N . ALA A 1 114 ? -0.848 -4.352 8.928 1.00 97.06 114 ALA A N 1
ATOM 825 C CA . ALA A 1 114 ? -1.291 -5.010 10.144 1.00 97.06 114 ALA A CA 1
ATOM 826 C C . ALA A 1 114 ? -2.827 -5.063 10.277 1.00 97.06 114 ALA A C 1
ATOM 828 O O . ALA A 1 114 ? -3.309 -5.872 11.070 1.00 97.06 114 ALA A O 1
ATOM 829 N N . GLY A 1 115 ? -3.584 -4.247 9.535 1.00 98.00 115 GLY A N 1
ATOM 830 C CA . GLY A 1 115 ? -5.048 -4.119 9.621 1.00 98.00 115 GLY A CA 1
ATOM 831 C C . GLY A 1 115 ? -5.838 -5.350 9.160 1.00 98.00 115 GLY A C 1
ATOM 832 O O . GLY A 1 115 ? -7.044 -5.452 9.412 1.00 98.00 115 GLY A O 1
ATOM 833 N N . VAL A 1 116 ? -5.161 -6.325 8.545 1.00 97.88 116 VAL A N 1
ATOM 834 C CA . VAL A 1 116 ? -5.732 -7.656 8.272 1.00 97.88 116 VAL A CA 1
ATOM 835 C C . VAL A 1 116 ? -6.019 -8.431 9.564 1.00 97.88 116 VAL A C 1
ATOM 837 O O . VAL A 1 116 ? -6.904 -9.281 9.595 1.00 97.88 116 VAL A O 1
ATOM 840 N N . TYR A 1 117 ? -5.321 -8.101 10.658 1.00 97.94 117 TYR A N 1
ATOM 841 C CA . TYR A 1 117 ? -5.494 -8.725 11.968 1.00 97.94 117 TYR A CA 1
ATOM 842 C C . TYR A 1 117 ? -6.178 -7.784 12.952 1.00 97.94 117 TYR A C 1
ATOM 844 O O . TYR A 1 117 ? -5.789 -6.621 13.078 1.00 97.94 117 TYR A O 1
ATOM 852 N N . ASN A 1 118 ? -7.090 -8.334 13.751 1.00 97.81 118 ASN A N 1
ATOM 853 C CA . ASN A 1 118 ? -7.622 -7.638 14.919 1.00 97.81 118 ASN A CA 1
ATOM 854 C C . ASN A 1 118 ? -6.499 -7.352 15.935 1.00 97.81 118 ASN A C 1
ATOM 856 O O . ASN A 1 118 ? -5.507 -8.085 16.028 1.00 97.81 118 ASN A O 1
ATOM 860 N N . LYS A 1 119 ? -6.648 -6.268 16.690 1.00 96.81 119 LYS A N 1
ATOM 861 C CA . LYS A 1 119 ? -5.714 -5.802 17.713 1.00 96.81 119 LYS A CA 1
ATOM 862 C C . LYS A 1 119 ? -6.305 -5.952 19.102 1.00 96.81 119 LYS A C 1
ATOM 864 O O . LYS A 1 119 ? -7.520 -5.906 19.293 1.00 96.81 119 LYS A O 1
ATOM 869 N N . VAL A 1 120 ? -5.415 -6.114 20.074 1.00 94.38 120 VAL A N 1
ATOM 870 C CA . VAL A 1 120 ? -5.784 -6.076 21.489 1.00 94.38 120 VAL A CA 1
ATOM 871 C C . VAL A 1 120 ? -6.265 -4.666 21.865 1.00 94.38 120 VAL A C 1
ATOM 873 O O . VAL A 1 120 ? -5.758 -3.694 21.302 1.00 94.38 120 VAL A O 1
ATOM 876 N N . PRO A 1 121 ? -7.215 -4.520 22.805 1.00 94.25 121 PRO A N 1
ATOM 877 C CA . PRO A 1 121 ? -7.597 -3.210 23.328 1.00 94.25 121 PRO A CA 1
ATOM 878 C C . PRO A 1 121 ? -6.393 -2.451 23.909 1.00 94.25 121 PRO A C 1
ATOM 880 O O . PRO A 1 121 ? -5.612 -3.016 24.674 1.00 94.25 121 PRO A O 1
ATOM 883 N N . GLY A 1 122 ? -6.266 -1.170 23.569 1.00 91.56 122 GLY A N 1
ATOM 884 C CA . GLY A 1 122 ? -5.124 -0.324 23.915 1.00 91.56 122 GLY A CA 1
ATOM 885 C C . GLY A 1 122 ? -3.942 -0.426 22.943 1.00 91.56 122 GLY A C 1
ATOM 886 O O . GLY A 1 122 ? -2.847 0.002 23.298 1.00 91.56 122 GLY A O 1
ATOM 887 N N . ASP A 1 123 ? -4.116 -1.004 21.749 1.00 94.50 123 ASP A N 1
ATOM 888 C CA . ASP A 1 123 ? -3.072 -1.047 20.710 1.00 94.50 123 ASP A CA 1
ATOM 889 C C . ASP A 1 123 ? -2.968 0.268 19.927 1.00 94.50 123 ASP A C 1
ATOM 891 O O . ASP A 1 123 ? -1.897 0.587 19.406 1.00 94.50 123 ASP A O 1
ATOM 895 N N . GLY A 1 124 ? -4.070 1.012 19.811 1.00 94.75 124 GLY A N 1
ATOM 896 C CA . GLY A 1 124 ? -4.163 2.273 19.076 1.00 94.75 124 GLY A CA 1
ATOM 897 C C . GLY A 1 124 ? -4.480 2.112 17.593 1.00 94.75 124 GLY A C 1
ATOM 898 O O . GLY A 1 124 ? -4.734 3.109 16.920 1.00 94.75 124 GLY A O 1
ATOM 899 N N . ARG A 1 125 ? -4.471 0.879 17.076 1.00 97.06 125 ARG A N 1
ATOM 900 C CA . ARG A 1 125 ? -4.811 0.542 15.686 1.00 97.06 125 ARG A CA 1
ATOM 901 C C . ARG A 1 125 ? -6.012 -0.399 15.595 1.00 97.06 125 ARG A C 1
ATOM 903 O O . ARG A 1 125 ? -6.202 -1.035 14.568 1.00 97.06 125 ARG A O 1
ATOM 910 N N . GLU A 1 126 ? -6.811 -0.508 16.652 1.00 96.94 126 GLU A N 1
ATOM 911 C CA . GLU A 1 126 ? -7.998 -1.367 16.704 1.00 96.94 126 GLU A CA 1
ATOM 912 C C . GLU A 1 126 ? -8.929 -1.047 15.532 1.00 96.94 126 GLU A C 1
ATOM 914 O O . GLU A 1 126 ? -9.324 -1.931 14.788 1.00 96.94 126 GLU A O 1
ATOM 919 N N . PHE A 1 127 ? -9.192 0.234 15.280 1.00 98.00 127 PHE A N 1
ATOM 920 C CA . PHE A 1 127 ? -10.022 0.671 14.155 1.00 98.00 127 PHE A CA 1
ATOM 921 C C . PHE A 1 127 ? -9.207 1.043 12.907 1.00 98.00 127 PHE A C 1
ATOM 923 O O . PHE A 1 127 ? -9.629 1.878 12.107 1.00 98.00 127 PHE A O 1
ATOM 930 N N . VAL A 1 128 ? -8.038 0.419 12.740 1.00 98.56 128 VAL A N 1
ATOM 931 C CA . VAL A 1 128 ? -7.289 0.408 11.481 1.00 98.56 128 VAL A CA 1
ATOM 932 C C . VAL A 1 128 ? -7.465 -0.969 10.860 1.00 98.56 128 VAL A C 1
ATOM 934 O O . VAL A 1 128 ? -6.848 -1.940 11.297 1.00 98.56 128 VAL A O 1
ATOM 937 N N . VAL A 1 129 ? -8.337 -1.059 9.861 1.00 98.62 129 VAL A N 1
ATOM 938 C CA . VAL A 1 129 ? -8.696 -2.329 9.224 1.00 98.62 129 VAL A CA 1
ATOM 939 C C . VAL A 1 129 ? -8.396 -2.286 7.737 1.00 98.62 129 VAL A C 1
ATOM 941 O O . VAL A 1 129 ? -8.544 -1.256 7.085 1.00 98.62 129 VAL A O 1
ATOM 944 N N . THR A 1 130 ? -8.005 -3.431 7.204 1.00 98.56 130 THR A N 1
ATOM 945 C CA . THR A 1 130 ? -7.688 -3.623 5.787 1.00 98.56 130 THR A CA 1
ATOM 946 C C . THR A 1 130 ? -8.418 -4.865 5.304 1.00 98.56 130 THR A C 1
ATOM 948 O O . THR A 1 130 ? -8.793 -5.718 6.118 1.00 98.56 130 THR A O 1
ATOM 951 N N . ASP A 1 131 ? -8.649 -4.957 3.996 1.00 96.12 131 ASP A N 1
ATOM 952 C CA . ASP A 1 131 ? -9.137 -6.177 3.362 1.00 96.12 131 ASP A CA 1
ATOM 953 C C . ASP A 1 131 ? -8.384 -7.413 3.888 1.00 96.12 131 ASP A C 1
ATOM 955 O O . ASP A 1 131 ? -7.157 -7.427 3.953 1.00 96.12 131 ASP A O 1
ATOM 959 N N . ALA A 1 132 ? -9.122 -8.452 4.286 1.00 96.88 132 ALA A N 1
ATOM 960 C CA . ALA A 1 132 ? -8.549 -9.613 4.971 1.00 96.88 132 ALA A CA 1
ATOM 961 C C . ALA A 1 132 ? -7.601 -10.439 4.084 1.00 96.88 132 ALA A C 1
ATOM 963 O O . ALA A 1 132 ? -6.807 -11.216 4.609 1.00 96.88 132 ALA A O 1
ATOM 964 N N . SER A 1 133 ? -7.689 -10.284 2.759 1.00 97.62 133 SER A N 1
ATOM 965 C CA . SER A 1 133 ? -6.807 -10.943 1.794 1.00 97.62 133 SER A CA 1
ATOM 966 C C . SER A 1 133 ? -5.618 -10.072 1.382 1.00 97.62 133 SER A C 1
ATOM 968 O O . SER A 1 133 ? -4.855 -10.466 0.502 1.00 97.62 133 SER A O 1
ATOM 970 N N . ALA A 1 134 ? -5.455 -8.885 1.978 1.00 98.38 134 ALA A N 1
ATOM 971 C CA . ALA A 1 134 ? -4.362 -7.997 1.628 1.00 98.38 134 ALA A CA 1
ATOM 972 C C . ALA A 1 134 ? -3.003 -8.639 1.933 1.00 98.38 134 ALA A C 1
ATOM 974 O O . ALA A 1 134 ? -2.775 -9.162 3.026 1.00 98.38 134 ALA A O 1
ATOM 975 N N . MET A 1 135 ? -2.086 -8.567 0.971 1.00 98.50 135 MET A N 1
ATOM 976 C CA . MET A 1 135 ? -0.746 -9.136 1.092 1.00 98.50 135 MET A CA 1
ATOM 977 C C . MET A 1 135 ? 0.322 -8.074 0.875 1.00 98.50 135 MET A C 1
ATOM 979 O O . MET A 1 135 ? 0.288 -7.313 -0.094 1.00 98.50 135 MET A O 1
ATOM 983 N N . THR A 1 136 ? 1.301 -8.047 1.777 1.00 98.19 136 THR A N 1
ATOM 984 C CA . THR A 1 136 ? 2.504 -7.234 1.605 1.00 98.19 136 THR A CA 1
ATOM 985 C C . THR A 1 136 ? 3.478 -7.959 0.691 1.00 98.19 136 THR A C 1
ATOM 987 O O . THR A 1 136 ? 3.842 -9.102 0.954 1.00 98.19 136 THR A O 1
ATOM 990 N N . VAL A 1 137 ? 3.940 -7.272 -0.347 1.00 97.31 137 VAL A N 1
ATOM 991 C CA . VAL A 1 137 ? 4.889 -7.798 -1.334 1.00 97.31 137 VAL A CA 1
ATOM 992 C C . VAL A 1 137 ? 6.125 -6.910 -1.384 1.00 97.31 137 VAL A C 1
ATOM 994 O O . VAL A 1 137 ? 6.031 -5.688 -1.487 1.00 97.31 137 VAL A O 1
ATOM 997 N N . ARG A 1 138 ? 7.301 -7.536 -1.300 1.00 97.75 138 ARG A N 1
ATOM 998 C CA . ARG A 1 138 ? 8.613 -6.878 -1.221 1.00 97.75 138 ARG A CA 1
ATOM 999 C C . ARG A 1 138 ? 9.658 -7.663 -2.007 1.00 97.75 138 ARG A C 1
ATOM 1001 O O . ARG A 1 138 ? 9.407 -8.799 -2.404 1.00 97.75 138 ARG A O 1
ATOM 1008 N N . ALA A 1 139 ? 10.836 -7.081 -2.202 1.00 97.81 139 ALA A N 1
ATOM 1009 C CA . ALA A 1 139 ? 11.968 -7.828 -2.732 1.00 97.81 139 ALA A CA 1
ATOM 1010 C C . ALA A 1 139 ? 12.540 -8.776 -1.666 1.00 97.81 139 ALA A C 1
ATOM 1012 O O . ALA A 1 139 ? 12.793 -8.379 -0.526 1.00 97.81 139 ALA A O 1
ATOM 1013 N N . GLU A 1 140 ? 12.767 -10.026 -2.064 1.00 97.25 140 GLU A N 1
ATOM 1014 C CA . GLU A 1 140 ? 13.340 -11.091 -1.233 1.00 97.25 140 GLU A CA 1
ATOM 1015 C C . GLU A 1 140 ? 14.503 -11.734 -1.992 1.00 97.25 140 GLU A C 1
ATOM 1017 O O . GLU A 1 140 ? 14.382 -12.810 -2.580 1.00 97.25 140 GLU A O 1
ATOM 1022 N N . ASP A 1 141 ? 15.613 -11.005 -2.096 1.00 94.19 141 ASP A N 1
ATOM 1023 C CA . ASP A 1 141 ? 16.794 -11.463 -2.830 1.00 94.19 141 ASP A CA 1
ATOM 1024 C C . ASP A 1 141 ? 17.317 -12.796 -2.268 1.00 94.19 141 ASP A C 1
ATOM 1026 O O . ASP A 1 141 ? 17.412 -12.989 -1.055 1.00 94.19 141 ASP A O 1
ATOM 1030 N N . GLY A 1 142 ? 17.615 -13.738 -3.159 1.00 95.81 142 GLY A N 1
ATOM 1031 C CA . GLY A 1 142 ? 18.104 -15.071 -2.817 1.00 95.81 142 GLY A CA 1
ATOM 1032 C C . GLY A 1 142 ? 17.030 -16.110 -2.482 1.00 95.81 142 GLY A C 1
ATOM 1033 O O . GLY A 1 142 ? 17.386 -17.274 -2.293 1.00 95.81 142 GLY A O 1
ATOM 1034 N N . ARG A 1 143 ? 15.731 -15.767 -2.444 1.00 97.50 143 ARG A N 1
ATOM 1035 C CA . ARG A 1 143 ? 14.690 -16.775 -2.168 1.00 97.50 143 ARG A CA 1
ATOM 1036 C C . ARG A 1 143 ? 14.567 -17.815 -3.282 1.00 97.50 143 ARG A C 1
ATOM 1038 O O . ARG A 1 143 ? 14.873 -17.564 -4.451 1.00 97.50 143 ARG A O 1
ATOM 1045 N N . VAL A 1 144 ? 14.044 -18.979 -2.910 1.00 97.69 144 VAL A N 1
ATOM 1046 C CA . VAL A 1 144 ? 13.656 -20.033 -3.851 1.00 97.69 144 VAL A CA 1
ATOM 1047 C C . VAL A 1 144 ? 12.303 -19.674 -4.472 1.00 97.69 144 VAL A C 1
ATOM 1049 O O . VAL A 1 144 ? 11.394 -19.224 -3.776 1.00 97.69 144 VAL A O 1
ATOM 1052 N N . VAL A 1 145 ? 12.166 -19.897 -5.778 1.00 97.38 145 VAL A N 1
ATOM 1053 C CA . VAL A 1 145 ? 10.899 -19.805 -6.521 1.00 97.38 145 VAL A CA 1
ATOM 1054 C C . VAL A 1 145 ? 10.718 -21.112 -7.283 1.00 97.38 145 VAL A C 1
ATOM 1056 O O . VAL A 1 145 ? 11.690 -21.639 -7.834 1.00 97.38 145 VAL A O 1
ATOM 1059 N N . ARG A 1 146 ? 9.506 -21.672 -7.286 1.00 96.81 146 ARG A N 1
ATOM 1060 C CA . ARG A 1 146 ? 9.205 -22.947 -7.949 1.00 96.81 146 ARG A CA 1
ATOM 1061 C C . ARG A 1 146 ? 7.930 -22.842 -8.766 1.00 96.81 146 ARG A C 1
ATOM 1063 O O . ARG A 1 146 ? 6.862 -22.666 -8.200 1.00 96.81 146 ARG A O 1
ATOM 1070 N N . SER A 1 147 ? 8.083 -23.040 -10.068 1.00 95.62 147 SER A N 1
ATOM 1071 C CA . SER A 1 147 ? 7.000 -23.193 -11.036 1.00 95.62 147 SER A CA 1
ATOM 1072 C C . SER A 1 147 ? 6.009 -22.023 -11.061 1.00 95.62 147 SER A C 1
ATOM 1074 O O . SER A 1 147 ? 4.803 -22.243 -11.072 1.00 95.62 147 SER A O 1
ATOM 1076 N N . VAL A 1 148 ? 6.514 -20.786 -11.057 1.00 96.56 148 VAL A N 1
ATOM 1077 C CA . VAL A 1 148 ? 5.683 -19.567 -11.084 1.00 96.56 148 VAL A CA 1
ATOM 1078 C C . VAL A 1 148 ? 5.730 -18.932 -12.473 1.00 96.56 148 VAL A C 1
ATOM 1080 O O . VAL A 1 148 ? 6.814 -18.766 -13.033 1.00 96.56 148 VAL A O 1
ATOM 1083 N N . ASP A 1 149 ? 4.582 -18.540 -13.026 1.00 94.56 149 ASP A N 1
ATOM 1084 C CA . ASP A 1 149 ? 4.525 -17.777 -14.280 1.00 94.56 149 ASP A CA 1
ATOM 1085 C C . ASP A 1 149 ? 4.853 -16.297 -14.024 1.00 94.56 149 ASP A C 1
ATOM 1087 O O . ASP A 1 149 ? 3.993 -15.482 -13.697 1.00 94.56 149 ASP A O 1
ATOM 1091 N N . VAL A 1 150 ? 6.127 -15.941 -14.175 1.00 94.38 150 VAL A N 1
ATOM 1092 C CA . VAL A 1 150 ? 6.619 -14.559 -14.063 1.00 94.38 150 VAL A CA 1
ATOM 1093 C C . VAL A 1 150 ? 6.604 -13.821 -15.404 1.00 94.38 150 VAL A C 1
ATOM 1095 O O . VAL A 1 150 ? 7.040 -12.667 -15.465 1.00 94.38 150 VAL A O 1
ATOM 1098 N N . SER A 1 151 ? 6.089 -14.431 -16.477 1.00 92.62 151 SER A N 1
ATOM 1099 C CA . SER A 1 151 ? 6.035 -13.826 -17.814 1.00 92.62 151 SER A CA 1
ATOM 1100 C C . SER A 1 151 ? 5.306 -12.473 -17.899 1.00 92.62 151 SER A C 1
ATOM 1102 O O . SER A 1 151 ? 5.710 -11.653 -18.733 1.00 92.62 151 SER A O 1
ATOM 1104 N N . PRO A 1 152 ? 4.329 -12.130 -17.022 1.00 91.25 152 PRO A N 1
ATOM 1105 C CA . PRO A 1 152 ? 3.748 -10.785 -17.006 1.00 91.25 152 PRO A CA 1
ATOM 1106 C C . PRO A 1 152 ? 4.765 -9.672 -16.716 1.00 91.25 152 PRO A C 1
ATOM 1108 O O . PRO A 1 152 ? 4.574 -8.532 -17.161 1.00 91.25 152 PRO A O 1
ATOM 1111 N N . PHE A 1 153 ? 5.841 -10.010 -15.999 1.00 93.06 153 PHE A N 1
ATOM 1112 C CA . PHE A 1 153 ? 6.885 -9.089 -15.556 1.00 93.06 153 PHE A CA 1
ATOM 1113 C C . PHE A 1 153 ? 8.253 -9.368 -16.184 1.00 93.06 153 PHE A C 1
ATOM 1115 O O . PHE A 1 153 ? 9.076 -8.462 -16.230 1.00 93.06 153 PHE A O 1
ATOM 1122 N N . ILE A 1 154 ? 8.530 -10.581 -16.664 1.00 90.50 154 ILE A N 1
ATOM 1123 C CA . ILE A 1 154 ? 9.852 -10.982 -17.160 1.00 90.50 154 ILE A CA 1
ATOM 1124 C C . ILE A 1 154 ? 9.693 -11.678 -18.508 1.00 90.50 154 ILE A C 1
ATOM 1126 O O . ILE A 1 154 ? 9.196 -12.792 -18.590 1.00 90.50 154 ILE A O 1
ATOM 1130 N N . THR A 1 155 ? 10.141 -11.033 -19.582 1.00 81.62 155 THR A N 1
ATOM 1131 C CA . THR A 1 155 ? 9.878 -11.510 -20.954 1.00 81.62 155 THR A CA 1
ATOM 1132 C C . THR A 1 155 ? 11.044 -12.261 -21.589 1.00 81.62 155 THR A C 1
ATOM 1134 O O . THR A 1 155 ? 10.836 -13.083 -22.477 1.00 81.62 155 THR A O 1
ATOM 1137 N N . SER A 1 156 ? 12.283 -11.992 -21.170 1.00 71.38 156 SER A N 1
ATOM 1138 C CA . SER A 1 156 ? 13.473 -12.608 -21.769 1.00 71.38 156 SER A CA 1
ATOM 1139 C C . SER A 1 156 ? 14.592 -12.813 -20.750 1.00 71.38 156 SER A C 1
ATOM 1141 O O . SER A 1 156 ? 15.290 -11.894 -20.344 1.00 71.38 156 SER A O 1
ATOM 1143 N N . LEU A 1 157 ? 14.802 -14.051 -20.317 1.00 72.62 157 LEU A N 1
ATOM 1144 C CA . LEU A 1 157 ? 15.953 -14.372 -19.475 1.00 72.62 157 LEU A CA 1
ATOM 1145 C C . LEU A 1 157 ? 17.211 -14.513 -20.351 1.00 72.62 157 LEU A C 1
ATOM 1147 O O . LEU A 1 157 ? 17.091 -14.799 -21.547 1.00 72.62 157 LEU A O 1
ATOM 1151 N N . PRO A 1 158 ? 18.427 -14.289 -19.810 1.00 67.88 158 PRO A N 1
ATOM 1152 C CA . PRO A 1 158 ? 19.655 -14.392 -20.592 1.00 67.88 158 PRO A CA 1
ATOM 1153 C C . PRO A 1 158 ? 19.684 -15.720 -21.344 1.00 67.88 158 PRO A C 1
ATOM 1155 O O . PRO A 1 158 ? 19.447 -16.766 -20.741 1.00 67.88 158 PRO A O 1
ATOM 1158 N N . SER A 1 159 ? 19.996 -15.691 -22.641 1.00 58.84 159 SER A N 1
ATOM 1159 C CA . SER A 1 159 ? 19.805 -16.813 -23.581 1.00 58.84 159 SER A CA 1
ATOM 1160 C C . SER A 1 159 ? 20.502 -18.122 -23.177 1.00 58.84 159 SER A C 1
ATOM 1162 O O . SER A 1 159 ? 20.227 -19.170 -23.743 1.00 58.84 159 SER A O 1
ATOM 1164 N N . LYS A 1 160 ? 21.422 -18.064 -22.207 1.00 62.09 160 LYS A N 1
ATOM 1165 C CA . LYS A 1 160 ? 22.177 -19.203 -21.665 1.00 62.09 160 LYS A CA 1
ATOM 1166 C C . LYS A 1 160 ? 21.590 -19.794 -20.376 1.00 62.09 160 LYS A C 1
ATOM 1168 O O . LYS A 1 160 ? 22.158 -20.742 -19.849 1.00 62.09 160 LYS A O 1
ATOM 1173 N N . SER A 1 161 ? 20.513 -19.224 -19.836 1.00 65.88 161 SER A N 1
ATOM 1174 C CA . SER A 1 161 ? 19.965 -19.611 -18.529 1.00 65.88 161 SER A CA 1
ATOM 1175 C C . SER A 1 161 ? 19.029 -20.827 -18.573 1.00 65.88 161 SER A C 1
ATOM 1177 O O . SER A 1 161 ? 18.800 -21.418 -17.526 1.00 65.88 161 SER A O 1
ATOM 1179 N N . ASN A 1 162 ? 18.527 -21.245 -19.747 1.00 70.75 162 ASN A N 1
ATOM 1180 C CA . ASN A 1 162 ? 17.493 -22.291 -19.903 1.00 70.75 162 ASN A CA 1
ATOM 1181 C C . ASN A 1 162 ? 16.236 -22.071 -19.032 1.00 70.75 162 ASN A C 1
ATOM 1183 O O . ASN A 1 162 ? 15.489 -23.013 -18.777 1.00 70.75 162 ASN A O 1
ATOM 1187 N N . LEU A 1 163 ? 16.011 -20.846 -18.556 1.00 80.19 163 LEU A N 1
ATOM 1188 C CA . LEU A 1 163 ? 14.881 -20.518 -17.700 1.00 80.19 163 LEU A CA 1
ATOM 1189 C C . LEU A 1 163 ? 13.693 -20.088 -18.560 1.00 80.19 163 LEU A C 1
ATOM 1191 O O . LEU A 1 163 ? 13.827 -19.221 -19.425 1.00 80.19 163 LEU A O 1
ATOM 1195 N N . ASP A 1 164 ? 12.540 -20.686 -18.286 1.00 87.69 164 ASP A N 1
ATOM 1196 C CA . ASP A 1 164 ? 11.260 -20.356 -18.902 1.00 87.69 164 ASP A CA 1
ATOM 1197 C C . ASP A 1 164 ? 10.484 -19.404 -17.977 1.00 87.69 164 ASP A C 1
ATOM 1199 O O . ASP A 1 164 ? 10.145 -19.806 -16.862 1.00 87.69 164 ASP A O 1
ATOM 1203 N N . PRO A 1 165 ? 10.200 -18.153 -18.388 1.00 89.81 165 PRO A N 1
ATOM 1204 C CA . PRO A 1 165 ? 9.405 -17.237 -17.578 1.00 89.81 165 PRO A CA 1
ATOM 1205 C C . PRO A 1 165 ? 7.984 -17.724 -17.280 1.00 89.81 165 PRO A C 1
ATOM 1207 O O . PRO A 1 165 ? 7.435 -17.323 -16.262 1.00 89.81 165 PRO A O 1
ATOM 1210 N N . SER A 1 166 ? 7.399 -18.586 -18.119 1.00 91.44 166 SER A N 1
ATOM 1211 C CA . SER A 1 166 ? 6.049 -19.130 -17.901 1.00 91.44 166 SER A CA 1
ATOM 1212 C C . SER A 1 166 ? 5.993 -20.267 -16.875 1.00 91.44 166 SER A C 1
ATOM 1214 O O . SER A 1 166 ? 4.926 -20.613 -16.378 1.00 91.44 166 SER A O 1
ATOM 1216 N N . ASN A 1 167 ? 7.149 -20.834 -16.522 1.00 92.56 167 ASN A N 1
ATOM 1217 C CA . ASN A 1 167 ? 7.288 -21.886 -15.520 1.00 92.56 167 ASN A CA 1
ATOM 1218 C C . ASN A 1 167 ? 8.596 -21.695 -14.740 1.00 92.56 167 ASN A C 1
ATOM 1220 O O . ASN A 1 167 ? 9.484 -22.556 -14.695 1.00 92.56 167 ASN A O 1
ATOM 1224 N N . PHE A 1 168 ? 8.752 -20.505 -14.169 1.00 93.50 168 PHE A N 1
ATOM 1225 C CA . PHE A 1 168 ? 10.021 -20.061 -13.627 1.00 93.50 168 PHE A CA 1
ATOM 1226 C C . PHE A 1 168 ? 10.353 -20.777 -12.319 1.00 93.50 168 PHE A C 1
ATOM 1228 O O . PHE A 1 168 ? 9.570 -20.802 -11.368 1.00 93.50 168 PHE A O 1
ATOM 1235 N N . SER A 1 169 ? 11.557 -21.347 -12.263 1.00 94.50 169 SER A N 1
ATOM 1236 C CA . SER A 1 169 ? 12.096 -22.019 -11.083 1.00 94.50 169 SER A CA 1
ATOM 1237 C C . SER A 1 169 ? 13.558 -21.642 -10.866 1.00 94.50 169 SER A C 1
ATOM 1239 O O . SER A 1 169 ? 14.377 -21.756 -11.774 1.00 94.50 169 SER A O 1
ATOM 1241 N N . THR A 1 170 ? 13.910 -21.243 -9.646 1.00 93.94 170 THR A N 1
ATOM 1242 C CA . THR A 1 170 ? 15.292 -20.942 -9.246 1.00 93.94 170 THR A CA 1
ATOM 1243 C C . THR A 1 170 ? 15.491 -21.203 -7.758 1.00 93.94 170 THR A C 1
ATOM 1245 O O . THR A 1 170 ? 14.557 -21.110 -6.963 1.00 93.94 170 THR A O 1
ATOM 1248 N N . THR A 1 171 ? 16.720 -21.515 -7.357 1.00 95.38 171 THR A N 1
ATOM 1249 C CA . THR A 1 171 ? 17.112 -21.590 -5.941 1.00 95.38 171 THR A CA 1
ATOM 1250 C C . THR A 1 171 ? 17.667 -20.272 -5.405 1.00 95.38 171 THR A C 1
ATOM 1252 O O . THR A 1 171 ? 17.990 -20.203 -4.227 1.00 95.38 171 THR A O 1
ATOM 1255 N N . CYS A 1 172 ? 17.827 -19.261 -6.263 1.00 93.44 172 CYS A N 1
ATOM 1256 C CA . CYS A 1 172 ? 18.382 -17.957 -5.913 1.00 93.44 172 CYS A CA 1
ATOM 1257 C C . CYS A 1 172 ? 17.802 -16.898 -6.863 1.00 93.44 172 CYS A C 1
ATOM 1259 O O . CYS A 1 172 ? 18.343 -16.648 -7.943 1.00 93.44 172 CYS A O 1
ATOM 1261 N N . ALA A 1 173 ? 16.633 -16.354 -6.524 1.00 93.81 173 ALA A N 1
ATOM 1262 C CA . ALA A 1 173 ? 15.992 -15.300 -7.307 1.00 93.81 173 ALA A CA 1
ATOM 1263 C C . ALA A 1 173 ? 16.637 -13.937 -7.023 1.00 93.81 173 ALA A C 1
ATOM 1265 O O . ALA A 1 173 ? 16.880 -13.607 -5.866 1.00 93.81 173 ALA A O 1
ATOM 1266 N N . SER A 1 174 ? 16.857 -13.123 -8.061 1.00 93.62 174 SER A N 1
ATOM 1267 C CA . SER A 1 174 ? 17.223 -11.714 -7.869 1.00 93.62 174 SER A CA 1
ATOM 1268 C C . SER A 1 174 ? 16.065 -10.927 -7.248 1.00 93.62 174 SER A C 1
ATOM 1270 O O . SER A 1 174 ? 14.910 -11.298 -7.449 1.00 93.62 174 SER A O 1
ATOM 1272 N N . GLY A 1 175 ? 16.344 -9.800 -6.589 1.00 95.44 175 GLY A N 1
ATOM 1273 C CA . GLY A 1 175 ? 15.318 -8.944 -5.970 1.00 95.44 175 GLY A CA 1
ATOM 1274 C C . GLY A 1 175 ? 14.096 -8.613 -6.849 1.00 95.44 175 GLY A C 1
ATOM 1275 O O . GLY A 1 175 ? 12.965 -8.669 -6.376 1.00 95.44 175 GLY A O 1
ATOM 1276 N N . SER A 1 176 ? 14.284 -8.313 -8.140 1.00 94.75 176 SER A N 1
ATOM 1277 C CA . SER A 1 176 ? 13.164 -8.049 -9.062 1.00 94.75 176 SER A CA 1
ATOM 1278 C C . SER A 1 176 ? 12.363 -9.303 -9.400 1.00 94.75 176 SER A C 1
ATOM 1280 O O . SER A 1 176 ? 11.149 -9.247 -9.561 1.00 94.75 176 SER A O 1
ATOM 1282 N N . THR A 1 177 ? 13.046 -10.441 -9.512 1.00 94.81 177 THR A N 1
ATOM 1283 C CA . THR A 1 177 ? 12.424 -11.719 -9.867 1.00 94.81 177 THR A CA 1
ATOM 1284 C C . THR A 1 177 ? 11.674 -12.316 -8.686 1.00 94.81 177 THR A C 1
ATOM 1286 O O . THR A 1 177 ? 10.585 -12.851 -8.864 1.00 94.81 177 THR A O 1
ATOM 1289 N N . SER A 1 178 ? 12.224 -12.189 -7.476 1.00 97.38 178 SER A N 1
ATOM 1290 C CA . SER A 1 178 ? 11.543 -12.598 -6.251 1.00 97.38 178 SER A CA 1
ATOM 1291 C C . SER A 1 178 ? 10.298 -11.760 -6.003 1.00 97.38 178 SER A C 1
ATOM 1293 O O . SER A 1 178 ? 9.258 -12.324 -5.685 1.00 97.38 178 SER A O 1
ATOM 1295 N N . GLN A 1 179 ? 10.361 -10.444 -6.229 1.00 98.25 179 GLN A N 1
ATOM 1296 C CA . GLN A 1 179 ? 9.188 -9.586 -6.084 1.00 98.25 179 GLN A CA 1
ATOM 1297 C C . GLN A 1 179 ? 8.132 -9.841 -7.171 1.00 98.25 179 GLN A C 1
ATOM 1299 O O . GLN A 1 179 ? 6.945 -9.878 -6.858 1.00 98.25 179 GLN A O 1
ATOM 1304 N N . ALA A 1 180 ? 8.543 -10.078 -8.423 1.00 97.06 180 ALA A N 1
ATOM 1305 C CA . ALA A 1 180 ? 7.629 -10.488 -9.491 1.00 97.06 180 ALA A CA 1
ATOM 1306 C C . ALA A 1 180 ? 6.900 -11.792 -9.138 1.00 97.06 180 ALA A C 1
ATOM 1308 O O . ALA A 1 180 ? 5.676 -11.853 -9.231 1.00 97.06 180 ALA A O 1
ATOM 1309 N N . ALA A 1 181 ? 7.641 -12.807 -8.679 1.00 97.81 181 ALA A N 1
ATOM 1310 C CA . ALA A 1 181 ? 7.061 -14.064 -8.221 1.00 97.81 181 ALA A CA 1
ATOM 1311 C C . ALA A 1 181 ? 6.099 -13.841 -7.047 1.00 97.81 181 ALA A C 1
ATOM 1313 O O . ALA A 1 181 ? 4.983 -14.340 -7.087 1.00 97.81 181 ALA A O 1
ATOM 1314 N N . ALA A 1 182 ? 6.475 -13.023 -6.062 1.00 98.31 182 ALA A N 1
ATOM 1315 C CA . ALA A 1 182 ? 5.636 -12.751 -4.899 1.00 98.31 182 ALA A CA 1
ATOM 1316 C C . ALA A 1 182 ? 4.306 -12.063 -5.267 1.00 98.31 182 ALA A C 1
ATOM 1318 O O . ALA A 1 182 ? 3.281 -12.357 -4.658 1.00 98.31 182 ALA A O 1
ATOM 1319 N N . VAL A 1 183 ? 4.287 -11.186 -6.281 1.00 98.19 183 VAL A N 1
ATOM 1320 C CA . VAL A 1 183 ? 3.035 -10.602 -6.803 1.00 98.19 183 VAL A CA 1
ATOM 1321 C C . VAL A 1 183 ? 2.150 -11.676 -7.436 1.00 98.19 183 VAL A C 1
ATOM 1323 O O . VAL A 1 183 ? 0.957 -11.718 -7.148 1.00 98.19 183 VAL A O 1
ATOM 1326 N N . ILE A 1 184 ? 2.717 -12.548 -8.273 1.00 97.94 184 ILE A N 1
ATOM 1327 C CA . ILE A 1 184 ? 1.964 -13.625 -8.933 1.00 97.94 184 ILE A CA 1
ATOM 1328 C C . ILE A 1 184 ? 1.418 -14.617 -7.905 1.00 97.94 184 ILE A C 1
ATOM 1330 O O . ILE A 1 184 ? 0.228 -14.913 -7.924 1.00 97.94 184 ILE A O 1
ATOM 1334 N N . GLU A 1 185 ? 2.253 -15.053 -6.964 1.00 98.44 185 GLU A N 1
ATOM 1335 C CA . GLU A 1 185 ? 1.865 -15.940 -5.866 1.00 98.44 185 GLU A CA 1
ATOM 1336 C C . GLU A 1 185 ? 0.756 -15.313 -5.005 1.00 98.44 185 GLU A C 1
ATOM 1338 O O . GLU A 1 185 ? -0.213 -15.985 -4.664 1.00 98.44 185 GLU A O 1
ATOM 1343 N N . ALA A 1 186 ? 0.841 -14.016 -4.684 1.00 98.06 186 ALA A N 1
ATOM 1344 C CA . ALA A 1 186 ? -0.203 -13.329 -3.923 1.00 98.06 186 ALA A CA 1
ATOM 1345 C C . ALA A 1 186 ? -1.545 -13.309 -4.673 1.00 98.06 186 ALA A C 1
ATOM 1347 O O . ALA A 1 186 ? -2.595 -13.581 -4.086 1.00 98.06 186 ALA A O 1
ATOM 1348 N N . VAL A 1 187 ? -1.516 -13.020 -5.977 1.00 96.31 187 VAL A N 1
ATOM 1349 C CA . VAL A 1 187 ? -2.711 -13.045 -6.832 1.00 96.31 187 VAL A CA 1
ATOM 1350 C C . VAL A 1 187 ? -3.284 -14.463 -6.931 1.00 96.31 187 VAL A C 1
ATOM 1352 O O . VAL A 1 187 ? -4.496 -14.634 -6.804 1.00 96.31 187 VAL A O 1
ATOM 1355 N N . GLU A 1 188 ? -2.435 -15.479 -7.095 1.00 96.62 188 GLU A N 1
ATOM 1356 C CA . GLU A 1 188 ? -2.828 -16.894 -7.139 1.00 96.62 188 GLU A CA 1
ATOM 1357 C C . GLU A 1 188 ? -3.478 -17.353 -5.824 1.00 96.62 188 GLU A C 1
ATOM 1359 O O . GLU A 1 188 ? -4.492 -18.051 -5.840 1.00 96.62 188 GLU A O 1
ATOM 1364 N N . LEU A 1 189 ? -2.962 -16.889 -4.681 1.00 97.62 189 LEU A N 1
ATOM 1365 C CA . LEU A 1 189 ? -3.534 -17.134 -3.351 1.00 97.62 189 LEU A CA 1
ATOM 1366 C C . LEU A 1 189 ? -4.831 -16.350 -3.081 1.00 97.62 189 LEU A C 1
ATOM 1368 O O . LEU A 1 189 ? -5.444 -16.518 -2.025 1.00 97.62 189 LEU A O 1
ATOM 1372 N N . GLY A 1 190 ? -5.278 -15.519 -4.026 1.00 97.50 190 GLY A N 1
ATOM 1373 C CA . GLY A 1 190 ? -6.555 -14.815 -3.963 1.00 97.50 190 GLY A CA 1
ATOM 1374 C C . GLY A 1 190 ? -6.501 -13.439 -3.304 1.00 97.50 190 GLY A C 1
ATOM 1375 O O . GLY A 1 190 ? -7.555 -12.932 -2.913 1.00 97.50 190 GLY A O 1
ATOM 1376 N N . ALA A 1 191 ? -5.321 -12.818 -3.195 1.00 97.88 191 ALA A N 1
ATOM 1377 C CA . ALA A 1 191 ? -5.198 -11.461 -2.674 1.00 97.88 191 ALA A CA 1
ATOM 1378 C C . ALA A 1 191 ? -6.017 -10.463 -3.508 1.00 97.88 191 ALA A C 1
ATOM 1380 O O . ALA A 1 191 ? -5.938 -10.435 -4.737 1.00 97.88 191 ALA A O 1
ATOM 1381 N N . LYS A 1 192 ? -6.795 -9.612 -2.832 1.00 97.44 192 LYS A N 1
ATOM 1382 C CA . LYS A 1 192 ? -7.560 -8.510 -3.444 1.00 97.44 192 LYS A CA 1
ATOM 1383 C C . LYS A 1 192 ? -6.909 -7.148 -3.268 1.00 97.44 192 LYS A C 1
ATOM 1385 O O . LYS A 1 192 ? -7.330 -6.190 -3.910 1.00 97.44 192 LYS A O 1
ATOM 1390 N N . THR A 1 193 ? -5.873 -7.063 -2.439 1.00 98.56 193 THR A N 1
ATOM 1391 C CA . THR A 1 193 ? -5.097 -5.839 -2.229 1.00 98.56 193 THR A CA 1
ATOM 1392 C C . THR A 1 193 ? -3.621 -6.178 -2.066 1.00 98.56 193 THR A C 1
ATOM 1394 O O . THR A 1 193 ? -3.268 -7.047 -1.273 1.00 98.56 193 THR A O 1
ATOM 1397 N N . LEU A 1 194 ? -2.752 -5.475 -2.785 1.00 98.69 194 LEU A N 1
ATOM 1398 C CA . LEU A 1 194 ? -1.305 -5.543 -2.603 1.00 98.69 194 LEU A CA 1
ATOM 1399 C C . LEU A 1 194 ? -0.821 -4.320 -1.825 1.00 98.69 194 LEU A C 1
ATOM 1401 O O . LEU A 1 194 ? -1.235 -3.194 -2.098 1.00 98.69 194 LEU A O 1
ATOM 1405 N N . ILE A 1 195 ? 0.066 -4.542 -0.860 1.00 98.69 195 ILE A N 1
ATOM 1406 C CA . ILE A 1 195 ? 0.680 -3.495 -0.039 1.00 98.69 195 ILE A CA 1
ATOM 1407 C C . ILE A 1 195 ? 2.173 -3.468 -0.344 1.00 98.69 195 ILE A C 1
ATOM 1409 O O . ILE A 1 195 ? 2.863 -4.478 -0.193 1.00 98.69 195 ILE A O 1
ATOM 1413 N N . ILE A 1 196 ? 2.668 -2.322 -0.806 1.00 98.38 196 ILE A N 1
ATOM 1414 C CA . ILE A 1 196 ? 4.008 -2.206 -1.387 1.00 98.38 196 ILE A CA 1
ATOM 1415 C C . ILE A 1 196 ? 4.708 -0.977 -0.819 1.00 98.38 196 ILE A C 1
ATOM 1417 O O . ILE A 1 196 ? 4.146 0.116 -0.800 1.00 98.38 196 ILE A O 1
ATOM 1421 N N . ASP A 1 197 ? 5.951 -1.154 -0.375 1.00 97.06 197 ASP A N 1
ATOM 1422 C CA . ASP A 1 197 ? 6.819 -0.061 0.067 1.00 97.06 197 ASP A CA 1
ATOM 1423 C C . ASP A 1 197 ? 7.999 0.079 -0.901 1.00 97.06 197 ASP A C 1
ATOM 1425 O O . ASP A 1 197 ? 8.751 -0.887 -1.084 1.00 97.06 197 ASP A O 1
ATOM 1429 N N . GLU A 1 198 ? 8.167 1.256 -1.516 1.00 95.75 198 GLU A N 1
ATOM 1430 C CA . GLU A 1 198 ? 9.301 1.561 -2.401 1.00 95.75 198 GLU A CA 1
ATOM 1431 C C . GLU A 1 198 ? 10.643 1.250 -1.719 1.00 95.75 198 GLU A C 1
ATOM 1433 O O . GLU A 1 198 ? 11.511 0.649 -2.351 1.00 95.75 198 GLU A O 1
ATOM 1438 N N . ASP A 1 199 ? 10.777 1.528 -0.416 1.00 93.88 199 ASP A N 1
ATOM 1439 C CA . ASP A 1 199 ? 12.031 1.353 0.334 1.00 93.88 199 ASP A CA 1
ATOM 1440 C C . ASP A 1 199 ? 12.455 -0.120 0.488 1.00 93.88 199 ASP A C 1
ATOM 1442 O O . ASP A 1 199 ? 13.622 -0.420 0.744 1.00 93.88 199 ASP A O 1
ATOM 1446 N N . THR A 1 200 ? 11.519 -1.064 0.341 1.00 94.69 200 THR A N 1
ATOM 1447 C CA . THR A 1 200 ? 11.789 -2.514 0.453 1.00 94.69 200 THR A CA 1
ATOM 1448 C C . THR A 1 200 ? 11.591 -3.270 -0.858 1.00 94.69 200 THR A C 1
ATOM 1450 O O . THR A 1 200 ? 11.641 -4.504 -0.888 1.00 94.69 200 THR A O 1
ATOM 1453 N N . SER A 1 201 ? 11.368 -2.536 -1.944 1.00 97.06 201 SER A N 1
ATOM 1454 C CA . SER A 1 201 ? 11.121 -3.083 -3.272 1.00 97.06 201 SER A CA 1
ATOM 1455 C C . SER A 1 201 ? 12.368 -3.016 -4.148 1.00 97.06 201 SER A C 1
ATOM 1457 O O . SER A 1 201 ? 13.274 -2.211 -3.939 1.00 97.06 201 SER A O 1
ATOM 1459 N N . ALA A 1 202 ? 12.421 -3.855 -5.178 1.00 96.06 202 ALA A N 1
ATOM 1460 C CA . ALA A 1 202 ? 13.459 -3.766 -6.189 1.00 96.06 202 ALA A CA 1
ATOM 1461 C C . ALA A 1 202 ? 13.168 -2.566 -7.103 1.00 96.06 202 ALA A C 1
ATOM 1463 O O . ALA A 1 202 ? 12.142 -2.524 -7.782 1.00 96.06 202 ALA A O 1
ATOM 1464 N N . ALA A 1 203 ? 14.073 -1.583 -7.143 1.00 93.12 203 ALA A N 1
ATOM 1465 C CA . ALA A 1 203 ? 13.854 -0.326 -7.867 1.00 93.12 203 ALA A CA 1
ATOM 1466 C C . ALA A 1 203 ? 13.509 -0.536 -9.355 1.00 93.12 203 ALA A C 1
ATOM 1468 O O . ALA A 1 203 ? 12.577 0.080 -9.872 1.00 93.12 203 ALA A O 1
ATOM 1469 N N . ASN A 1 204 ? 14.216 -1.459 -10.016 1.00 91.56 204 ASN A N 1
ATOM 1470 C CA . ASN A 1 204 ? 13.998 -1.840 -11.415 1.00 91.56 204 ASN A CA 1
ATOM 1471 C C . ASN A 1 204 ? 12.689 -2.614 -11.653 1.00 91.56 204 ASN A C 1
ATOM 1473 O O . ASN A 1 204 ? 12.209 -2.648 -12.784 1.00 91.56 204 ASN A O 1
ATOM 1477 N N . PHE A 1 205 ? 12.118 -3.229 -10.614 1.00 95.69 205 PHE A N 1
ATOM 1478 C CA . PHE A 1 205 ? 10.788 -3.829 -10.665 1.00 95.69 205 PHE A CA 1
ATOM 1479 C C . PHE A 1 205 ? 9.699 -2.781 -10.446 1.00 95.69 205 PHE A C 1
ATOM 1481 O O . PHE A 1 205 ? 8.684 -2.815 -11.127 1.00 95.69 205 PHE A O 1
ATOM 1488 N N . MET A 1 206 ? 9.901 -1.820 -9.542 1.00 95.62 206 MET A N 1
ATOM 1489 C CA . MET A 1 206 ? 8.896 -0.789 -9.265 1.00 95.62 206 MET A CA 1
ATOM 1490 C C . MET A 1 206 ? 8.654 0.119 -10.465 1.00 95.62 206 MET A C 1
ATOM 1492 O O . MET A 1 206 ? 7.513 0.438 -10.788 1.00 95.62 206 MET A O 1
ATOM 1496 N N . SER A 1 207 ? 9.723 0.564 -11.120 1.00 91.69 207 SER A N 1
ATOM 1497 C CA . SER A 1 207 ? 9.640 1.630 -12.115 1.00 91.69 207 SER A CA 1
ATOM 1498 C C . SER A 1 207 ? 10.892 1.690 -12.982 1.00 91.69 207 SER A C 1
ATOM 1500 O O . SER A 1 207 ? 11.922 1.092 -12.671 1.00 91.69 207 SER A O 1
ATOM 1502 N N . ARG A 1 208 ? 10.820 2.443 -14.080 1.00 85.25 208 ARG A N 1
ATOM 1503 C CA . ARG A 1 208 ? 11.983 2.704 -14.927 1.00 85.25 208 ARG A CA 1
ATOM 1504 C C . ARG A 1 208 ? 11.811 4.026 -15.641 1.00 85.25 208 ARG A C 1
ATOM 1506 O O . ARG A 1 208 ? 10.920 4.123 -16.476 1.00 85.25 208 ARG A O 1
ATOM 1513 N N . ASP A 1 209 ? 12.667 5.001 -15.356 1.00 83.38 209 ASP A N 1
ATOM 1514 C CA . ASP A 1 209 ? 12.513 6.355 -15.887 1.00 83.38 209 ASP A CA 1
ATOM 1515 C C . ASP A 1 209 ? 12.732 6.438 -17.411 1.00 83.38 209 ASP A C 1
ATOM 1517 O O . ASP A 1 209 ? 13.383 5.592 -18.036 1.00 83.38 209 ASP A O 1
ATOM 1521 N N . GLY A 1 210 ? 12.210 7.506 -18.021 1.00 78.06 210 GLY A N 1
ATOM 1522 C CA . GLY A 1 210 ? 12.274 7.718 -19.469 1.00 78.06 210 GLY A CA 1
ATOM 1523 C C . GLY A 1 210 ? 13.686 7.784 -20.067 1.00 78.06 210 GLY A C 1
ATOM 1524 O O . GLY A 1 210 ? 13.874 7.361 -21.208 1.00 78.06 210 GLY A O 1
ATOM 1525 N N . ARG A 1 211 ? 14.695 8.257 -19.324 1.00 80.94 211 ARG A N 1
ATOM 1526 C CA . ARG A 1 211 ? 16.089 8.310 -19.802 1.00 80.94 211 ARG A CA 1
ATOM 1527 C C . ARG A 1 211 ? 16.698 6.919 -19.841 1.00 80.94 211 ARG A C 1
ATOM 1529 O O . ARG A 1 211 ? 17.337 6.574 -20.831 1.00 80.94 211 ARG A O 1
ATOM 1536 N N . MET A 1 212 ? 16.478 6.116 -18.800 1.00 82.81 212 MET A N 1
ATOM 1537 C CA . MET A 1 212 ? 16.967 4.738 -18.775 1.00 82.81 212 MET A CA 1
ATOM 1538 C C . MET A 1 212 ? 16.321 3.899 -19.882 1.00 82.81 212 MET A C 1
ATOM 1540 O O . MET A 1 212 ? 17.009 3.129 -20.549 1.00 82.81 212 MET A O 1
ATOM 1544 N N . ARG A 1 213 ? 15.024 4.110 -20.152 1.00 81.12 213 ARG A N 1
ATOM 1545 C CA . ARG A 1 213 ? 14.329 3.479 -21.289 1.00 81.12 213 ARG A CA 1
ATOM 1546 C C . ARG A 1 213 ? 14.928 3.874 -22.641 1.00 81.12 213 ARG A C 1
ATOM 1548 O O . ARG A 1 213 ? 15.025 3.028 -23.522 1.00 81.12 213 ARG A O 1
ATOM 1555 N N . ALA A 1 214 ? 15.342 5.131 -22.802 1.00 79.31 214 ALA A N 1
ATOM 1556 C CA . ALA A 1 214 ? 15.985 5.599 -24.029 1.00 79.31 214 ALA A CA 1
ATOM 1557 C C . ALA A 1 214 ? 17.407 5.035 -24.212 1.00 79.31 214 ALA A C 1
ATOM 1559 O O . ALA A 1 214 ? 17.829 4.805 -25.342 1.00 79.31 214 ALA A O 1
ATOM 1560 N N . LEU A 1 215 ? 18.142 4.815 -23.117 1.00 85.06 215 LEU A N 1
ATOM 1561 C CA . LEU A 1 215 ? 19.506 4.284 -23.153 1.00 85.06 215 LEU A CA 1
ATOM 1562 C C . LEU A 1 215 ? 19.545 2.760 -23.339 1.00 85.06 215 LEU A C 1
ATOM 1564 O O . LEU A 1 215 ? 20.354 2.252 -24.111 1.00 85.06 215 LEU A O 1
ATOM 1568 N N . VAL A 1 216 ? 18.694 2.030 -22.616 1.00 83.81 216 VAL A N 1
ATOM 1569 C CA . VAL A 1 216 ? 18.687 0.563 -22.576 1.00 83.81 216 VAL A CA 1
ATOM 1570 C C . VAL A 1 216 ? 17.391 0.052 -23.197 1.00 83.81 216 VAL A C 1
ATOM 1572 O O . VAL A 1 216 ? 16.374 -0.127 -22.518 1.00 83.81 216 VAL A O 1
ATOM 1575 N N . THR A 1 217 ? 17.457 -0.199 -24.502 1.00 80.00 217 THR A N 1
ATOM 1576 C CA . THR A 1 217 ? 16.328 -0.627 -25.342 1.00 80.00 217 THR A CA 1
ATOM 1577 C C . THR A 1 217 ? 15.914 -2.081 -25.119 1.00 80.00 217 THR A C 1
ATOM 1579 O O . THR A 1 217 ? 14.753 -2.423 -25.327 1.00 80.00 217 THR A O 1
ATOM 1582 N N . HIS A 1 218 ? 16.842 -2.933 -24.677 1.00 82.75 218 HIS A N 1
ATOM 1583 C CA . HIS A 1 218 ? 16.596 -4.343 -24.379 1.00 82.75 218 HIS A CA 1
ATOM 1584 C C . HIS A 1 218 ? 16.622 -4.571 -22.868 1.00 82.75 218 HIS A C 1
ATOM 1586 O O . HIS A 1 218 ? 17.675 -4.808 -22.284 1.00 82.75 218 HIS A O 1
ATOM 1592 N N . GLU A 1 219 ? 15.453 -4.476 -22.242 1.00 85.25 219 GLU A N 1
ATOM 1593 C CA . GLU A 1 219 ? 15.250 -4.756 -20.822 1.00 85.25 219 GLU A CA 1
ATOM 1594 C C . GLU A 1 219 ? 14.175 -5.831 -20.671 1.00 85.25 219 GLU A C 1
ATOM 1596 O O . GLU A 1 219 ? 13.048 -5.618 -21.124 1.00 85.25 219 GLU A O 1
ATOM 1601 N N . PRO A 1 220 ? 14.493 -6.979 -20.058 1.00 86.81 220 PRO A N 1
ATOM 1602 C CA . PRO A 1 220 ? 13.530 -8.064 -19.934 1.00 86.81 220 PRO A CA 1
ATOM 1603 C C . PRO A 1 220 ? 12.443 -7.816 -18.891 1.00 86.81 220 PRO A C 1
ATOM 1605 O O . PRO A 1 220 ? 11.383 -8.444 -18.973 1.00 86.81 220 PRO A O 1
ATOM 1608 N N . ILE A 1 221 ? 12.701 -6.932 -17.924 1.00 90.81 221 ILE A N 1
ATOM 1609 C CA . ILE A 1 221 ? 11.774 -6.617 -16.842 1.00 90.81 221 ILE A CA 1
ATOM 1610 C C . ILE A 1 221 ? 10.760 -5.573 -17.317 1.00 90.81 221 ILE A C 1
ATOM 1612 O O . ILE A 1 221 ? 11.115 -4.469 -17.729 1.00 90.81 221 ILE A O 1
ATOM 1616 N N . THR A 1 222 ? 9.481 -5.915 -17.207 1.00 90.88 222 THR A N 1
ATOM 1617 C CA . THR A 1 222 ? 8.354 -4.986 -17.284 1.00 90.88 222 THR A CA 1
ATOM 1618 C C . THR A 1 222 ? 8.047 -4.495 -15.869 1.00 90.88 222 THR A C 1
ATOM 1620 O O . THR A 1 222 ? 7.620 -5.307 -15.047 1.00 90.88 222 THR A O 1
ATOM 1623 N N . PRO A 1 223 ? 8.255 -3.204 -15.553 1.00 93.38 223 PRO A N 1
ATOM 1624 C CA . PRO A 1 223 ? 7.980 -2.681 -14.221 1.00 93.38 223 PRO A CA 1
ATOM 1625 C C . PRO A 1 223 ? 6.518 -2.835 -13.790 1.00 93.38 223 PRO A C 1
ATOM 1627 O O . PRO A 1 223 ? 5.603 -2.736 -14.613 1.00 93.38 223 PRO A O 1
ATOM 1630 N N . LEU A 1 224 ? 6.298 -2.977 -12.482 1.00 95.88 224 LEU A N 1
ATOM 1631 C CA . LEU A 1 224 ? 4.980 -3.025 -11.857 1.00 95.88 224 LEU A CA 1
ATOM 1632 C C . LEU A 1 224 ? 4.138 -1.797 -12.196 1.00 95.88 224 LEU A C 1
ATOM 1634 O O . LEU A 1 224 ? 2.941 -1.944 -12.426 1.00 95.88 224 LEU A O 1
ATOM 1638 N N . LEU A 1 225 ? 4.759 -0.620 -12.307 1.00 93.50 225 LEU A N 1
ATOM 1639 C CA . LEU A 1 225 ? 4.103 0.607 -12.759 1.00 93.50 225 LEU A CA 1
ATOM 1640 C C . LEU A 1 225 ? 3.236 0.401 -14.018 1.00 93.50 225 LEU A C 1
ATOM 1642 O O . LEU A 1 225 ? 2.156 0.968 -14.117 1.00 93.50 225 LEU A O 1
ATOM 1646 N N . TYR A 1 226 ? 3.665 -0.439 -14.966 1.00 90.44 226 TYR A N 1
ATOM 1647 C CA . TYR A 1 226 ? 2.916 -0.701 -16.205 1.00 90.44 226 TYR A CA 1
ATOM 1648 C C . TYR A 1 226 ? 1.838 -1.777 -16.083 1.00 90.44 226 TYR A C 1
ATOM 1650 O O . TYR A 1 226 ? 1.084 -2.008 -17.027 1.00 90.44 226 TYR A O 1
ATOM 1658 N N . ARG A 1 227 ? 1.791 -2.483 -14.955 1.00 93.00 227 ARG A N 1
ATOM 1659 C CA . ARG A 1 227 ? 0.855 -3.583 -14.704 1.00 93.00 227 ARG A CA 1
ATOM 1660 C C . ARG A 1 227 ? -0.145 -3.267 -13.602 1.00 93.00 227 ARG A C 1
ATOM 1662 O O . ARG A 1 227 ? -1.184 -3.911 -13.563 1.00 93.00 227 ARG A O 1
ATOM 1669 N N . VAL A 1 228 ? 0.137 -2.292 -12.739 1.00 94.50 228 VAL A N 1
ATOM 1670 C CA . VAL A 1 228 ? -0.664 -2.012 -11.542 1.00 94.50 228 VAL A CA 1
ATOM 1671 C C . VAL A 1 228 ? -2.112 -1.631 -11.865 1.00 94.50 228 VAL A C 1
ATOM 1673 O O . VAL A 1 228 ? -3.025 -2.122 -11.209 1.00 94.50 228 VAL A O 1
ATOM 1676 N N . THR A 1 229 ? -2.348 -0.851 -12.923 1.00 90.38 229 THR A N 1
ATOM 1677 C CA . THR A 1 229 ? -3.711 -0.538 -13.385 1.00 90.38 229 THR A CA 1
ATOM 1678 C C . THR A 1 229 ? -4.411 -1.783 -13.919 1.00 90.38 229 THR A C 1
ATOM 1680 O O . THR A 1 229 ? -5.556 -2.040 -13.571 1.00 90.38 229 THR A O 1
ATOM 1683 N N . GLY A 1 230 ? -3.699 -2.622 -14.678 1.00 88.94 230 GLY A N 1
ATOM 1684 C CA . GLY A 1 230 ? -4.213 -3.899 -15.172 1.00 88.94 230 GLY A CA 1
ATOM 1685 C C . GLY A 1 230 ? -4.558 -4.893 -14.057 1.00 88.94 230 GLY A C 1
ATOM 1686 O O . GLY A 1 230 ? -5.555 -5.602 -14.173 1.00 88.94 230 GLY A O 1
ATOM 1687 N N . LEU A 1 231 ? -3.789 -4.923 -12.959 1.00 93.06 231 LEU A N 1
ATOM 1688 C CA . LEU A 1 231 ? -4.119 -5.720 -11.769 1.00 93.06 231 LEU A CA 1
ATOM 1689 C C . LEU A 1 231 ? -5.485 -5.316 -11.203 1.00 93.06 231 LEU A C 1
ATOM 1691 O O . LEU A 1 231 ? -6.304 -6.181 -10.889 1.00 93.06 231 LEU A O 1
ATOM 1695 N N . TRP A 1 232 ? -5.763 -4.016 -11.137 1.00 93.56 232 TRP A N 1
ATOM 1696 C CA . TRP A 1 232 ? -7.059 -3.527 -10.689 1.00 93.56 232 TRP A CA 1
ATOM 1697 C C . TRP A 1 232 ? -8.163 -3.789 -11.722 1.00 93.56 232 TRP A C 1
ATOM 1699 O O . TRP A 1 232 ? -9.125 -4.493 -11.428 1.00 93.56 232 TRP A O 1
ATOM 1709 N N . GLU A 1 233 ? -8.009 -3.290 -12.946 1.00 91.38 233 GLU A N 1
ATOM 1710 C CA . GLU A 1 233 ? -9.056 -3.308 -13.973 1.00 91.38 233 GLU A CA 1
ATOM 1711 C C . GLU A 1 233 ? -9.409 -4.720 -14.459 1.00 91.38 233 GLU A C 1
ATOM 1713 O O . GLU A 1 233 ? -10.571 -4.997 -14.752 1.00 91.38 233 GLU A O 1
ATOM 1718 N N . SER A 1 234 ? -8.423 -5.619 -14.555 1.00 92.00 234 SER A N 1
ATOM 1719 C CA . SER A 1 234 ? -8.627 -6.971 -15.099 1.00 92.00 234 SER A CA 1
ATOM 1720 C C . SER A 1 234 ? -8.818 -8.036 -14.023 1.00 92.00 234 SER A C 1
ATOM 1722 O O . SER A 1 234 ? -9.532 -9.008 -14.262 1.00 92.00 234 SER A O 1
ATOM 1724 N N . LEU A 1 235 ? -8.180 -7.889 -12.855 1.00 92.38 235 LEU A N 1
ATOM 1725 C CA . LEU A 1 235 ? -8.185 -8.919 -11.803 1.00 92.38 235 LEU A CA 1
ATOM 1726 C C . LEU A 1 235 ? -8.919 -8.484 -10.523 1.00 92.38 235 LEU A C 1
ATOM 1728 O O . LEU A 1 235 ? -9.139 -9.307 -9.630 1.00 92.38 235 LEU A O 1
ATOM 1732 N N . GLY A 1 236 ? -9.318 -7.212 -10.421 1.00 95.38 236 GLY A N 1
ATOM 1733 C CA . GLY A 1 236 ? -9.939 -6.656 -9.220 1.00 95.38 236 GLY A CA 1
ATOM 1734 C C . GLY A 1 236 ? -8.980 -6.584 -8.031 1.00 95.38 236 GLY A C 1
ATOM 1735 O O . GLY A 1 236 ? -9.429 -6.668 -6.888 1.00 95.38 236 GLY A O 1
ATOM 1736 N N . VAL A 1 237 ? -7.669 -6.485 -8.285 1.00 97.75 237 VAL A N 1
ATOM 1737 C CA . VAL A 1 237 ? -6.626 -6.432 -7.253 1.00 97.75 237 VAL A CA 1
ATOM 1738 C C . VAL A 1 237 ? -6.155 -4.990 -7.075 1.00 97.75 237 VAL A C 1
ATOM 1740 O O . VAL A 1 237 ? -5.481 -4.430 -7.936 1.00 97.75 237 VAL A O 1
ATOM 1743 N N . SER A 1 238 ? -6.524 -4.384 -5.949 1.00 98.50 238 SER A N 1
ATOM 1744 C CA . SER A 1 238 ? -6.121 -3.022 -5.580 1.00 98.50 238 SER A CA 1
ATOM 1745 C C . SER A 1 238 ? -4.657 -2.961 -5.146 1.00 98.50 238 SER A C 1
ATOM 1747 O O . SER A 1 238 ? -4.056 -3.978 -4.801 1.00 98.50 238 SER A O 1
ATOM 1749 N N . SER A 1 239 ? -4.070 -1.766 -5.128 1.00 98.44 239 SER A N 1
ATOM 1750 C CA . SER A 1 239 ? -2.692 -1.554 -4.674 1.00 98.44 239 SER A CA 1
ATOM 1751 C C . SER A 1 239 ? -2.585 -0.328 -3.773 1.00 98.44 239 SER A C 1
ATOM 1753 O O . SER A 1 239 ? -3.047 0.751 -4.134 1.00 98.44 239 SER A O 1
ATOM 1755 N N . ILE A 1 240 ? -1.942 -0.490 -2.617 1.00 98.62 240 ILE A N 1
ATOM 1756 C CA . ILE A 1 240 ? -1.543 0.601 -1.722 1.00 98.62 240 ILE A CA 1
ATOM 1757 C C . ILE A 1 240 ? -0.019 0.678 -1.758 1.00 98.62 240 ILE A C 1
ATOM 1759 O O . ILE A 1 240 ? 0.662 -0.238 -1.293 1.00 98.62 240 ILE A O 1
ATOM 1763 N N . VAL A 1 241 ? 0.514 1.756 -2.329 1.00 98.25 241 VAL A N 1
ATOM 1764 C CA . VAL A 1 241 ? 1.945 1.879 -2.629 1.00 98.25 241 VAL A CA 1
ATOM 1765 C C . VAL A 1 241 ? 2.526 3.100 -1.927 1.00 98.25 241 VAL A C 1
ATOM 1767 O O . VAL A 1 241 ? 2.095 4.225 -2.173 1.00 98.25 241 VAL A O 1
ATOM 1770 N N . VAL A 1 242 ? 3.523 2.906 -1.063 1.00 97.81 242 VAL A N 1
ATOM 1771 C CA . VAL A 1 242 ? 4.351 4.021 -0.583 1.00 97.81 242 VAL A CA 1
ATOM 1772 C C . VAL A 1 242 ? 5.345 4.402 -1.666 1.00 97.81 242 VAL A C 1
ATOM 1774 O O . VAL A 1 242 ? 6.072 3.544 -2.163 1.00 97.81 242 VAL A O 1
ATOM 1777 N N . ILE A 1 243 ? 5.390 5.695 -1.985 1.00 94.69 243 ILE A N 1
ATOM 1778 C CA . ILE A 1 243 ? 6.369 6.290 -2.894 1.00 94.69 243 ILE A CA 1
ATOM 1779 C C . ILE A 1 243 ? 7.039 7.512 -2.249 1.00 94.69 243 ILE A C 1
ATOM 1781 O O . ILE A 1 243 ? 6.463 8.219 -1.419 1.00 94.69 243 ILE A O 1
ATOM 1785 N N . GLY A 1 244 ? 8.273 7.785 -2.641 1.00 86.00 244 GLY A N 1
ATOM 1786 C CA . GLY A 1 244 ? 9.058 8.943 -2.223 1.00 86.00 244 GLY A CA 1
ATOM 1787 C C . GLY A 1 244 ? 10.166 9.317 -3.208 1.00 86.00 244 GLY A C 1
ATOM 1788 O O . GLY A 1 244 ? 10.565 10.480 -3.237 1.00 86.00 244 GLY A O 1
ATOM 1789 N N . GLY A 1 245 ? 10.642 8.370 -4.024 1.00 83.88 245 GLY A N 1
ATOM 1790 C CA . GLY A 1 245 ? 11.723 8.586 -4.988 1.00 83.88 245 GLY A CA 1
ATOM 1791 C C . GLY A 1 245 ? 11.268 8.690 -6.443 1.00 83.88 245 GLY A C 1
ATOM 1792 O O . GLY A 1 245 ? 11.927 9.369 -7.235 1.00 83.88 245 GLY A O 1
ATOM 1793 N N . ASN A 1 246 ? 10.149 8.052 -6.806 1.00 85.62 246 ASN A N 1
ATOM 1794 C CA . ASN A 1 246 ? 9.704 7.963 -8.196 1.00 85.62 246 ASN A CA 1
ATOM 1795 C C . ASN A 1 246 ? 8.335 8.620 -8.463 1.00 85.62 246 ASN A C 1
ATOM 1797 O O . ASN A 1 246 ? 7.293 8.141 -8.018 1.00 85.62 246 ASN A O 1
ATOM 1801 N N . GLY A 1 247 ? 8.347 9.692 -9.264 1.00 87.44 247 GLY A N 1
ATOM 1802 C CA . GLY A 1 247 ? 7.152 10.438 -9.667 1.00 87.44 247 GLY A CA 1
ATOM 1803 C C . GLY A 1 247 ? 6.349 9.849 -10.835 1.00 87.44 247 GLY A C 1
ATOM 1804 O O . GLY A 1 247 ? 5.223 10.287 -11.039 1.00 87.44 247 GLY A O 1
ATOM 1805 N N . ASP A 1 248 ? 6.862 8.859 -11.574 1.00 89.69 248 ASP A N 1
ATOM 1806 C CA . ASP A 1 248 ? 6.132 8.217 -12.684 1.00 89.69 248 ASP A CA 1
ATOM 1807 C C . ASP A 1 248 ? 4.866 7.495 -12.174 1.00 89.69 248 ASP A C 1
ATOM 1809 O O . ASP A 1 248 ? 3.894 7.326 -12.904 1.00 89.69 248 ASP A O 1
ATOM 1813 N N . TRP A 1 249 ? 4.830 7.118 -10.890 1.00 94.06 249 TRP A N 1
ATOM 1814 C CA . TRP A 1 249 ? 3.647 6.545 -10.238 1.00 94.06 249 TRP A CA 1
ATOM 1815 C C . TRP A 1 249 ? 2.437 7.482 -10.214 1.00 94.06 249 TRP A C 1
ATOM 1817 O O . TRP A 1 249 ? 1.304 7.006 -10.168 1.00 94.06 249 TRP A O 1
ATOM 1827 N N . LEU A 1 250 ? 2.645 8.800 -10.292 1.00 94.12 250 LEU A N 1
ATOM 1828 C CA . LEU A 1 250 ? 1.545 9.767 -10.314 1.00 94.12 250 LEU A CA 1
ATOM 1829 C C . LEU A 1 250 ? 0.657 9.623 -11.564 1.00 94.12 250 LEU A C 1
ATOM 1831 O O . LEU A 1 250 ? -0.469 10.116 -11.554 1.00 94.12 250 LEU A O 1
ATOM 1835 N N . ASP A 1 251 ? 1.135 8.942 -12.609 1.00 90.81 251 ASP A N 1
ATOM 1836 C CA . ASP A 1 251 ? 0.392 8.708 -13.852 1.00 90.81 251 ASP A CA 1
ATOM 1837 C C . ASP A 1 251 ? -0.712 7.648 -13.707 1.00 90.81 251 ASP A C 1
ATOM 1839 O O . ASP A 1 251 ? -1.636 7.615 -14.518 1.00 90.81 251 ASP A O 1
ATOM 1843 N N . VAL A 1 252 ? -0.618 6.773 -12.698 1.00 93.12 252 VAL A N 1
ATOM 1844 C CA . VAL A 1 252 ? -1.477 5.581 -12.556 1.00 93.12 252 VAL A CA 1
ATOM 1845 C C . VAL A 1 252 ? -2.341 5.583 -11.294 1.00 93.12 252 VAL A C 1
ATOM 1847 O O . VAL A 1 252 ? -3.050 4.615 -11.039 1.00 93.12 252 VAL A O 1
ATOM 1850 N N . ALA A 1 253 ? -2.255 6.632 -10.476 1.00 95.06 253 ALA A N 1
ATOM 1851 C CA . ALA A 1 253 ? -2.922 6.695 -9.182 1.00 95.06 253 ALA A CA 1
ATOM 1852 C C . ALA A 1 253 ? -4.380 7.161 -9.288 1.00 95.06 253 ALA A C 1
ATOM 1854 O O . ALA A 1 253 ? -4.657 8.222 -9.847 1.00 95.06 253 ALA A O 1
ATOM 1855 N N . ASP A 1 254 ? -5.289 6.432 -8.642 1.00 97.06 254 ASP A N 1
ATOM 1856 C CA . ASP A 1 254 ? -6.671 6.868 -8.410 1.00 97.06 254 ASP A CA 1
ATOM 1857 C C . ASP A 1 254 ? -6.758 7.846 -7.229 1.00 97.06 254 ASP A C 1
ATOM 1859 O O . ASP A 1 254 ? -7.571 8.771 -7.221 1.00 97.06 254 ASP A O 1
ATOM 1863 N N . CYS A 1 255 ? -5.906 7.643 -6.219 1.00 98.06 255 CYS A N 1
ATOM 1864 C CA . CYS A 1 255 ? -5.823 8.471 -5.022 1.00 98.06 255 CYS A CA 1
ATOM 1865 C C . CYS A 1 255 ? -4.364 8.680 -4.608 1.00 98.06 255 CYS A C 1
ATOM 1867 O O . CYS A 1 255 ? -3.555 7.752 -4.657 1.00 98.06 255 CYS A O 1
ATOM 1869 N N . VAL A 1 256 ? -4.027 9.893 -4.165 1.00 98.44 256 VAL A N 1
ATOM 1870 C CA . VAL A 1 256 ? -2.709 10.209 -3.603 1.00 98.44 256 VAL A CA 1
ATOM 1871 C C . VAL A 1 256 ? -2.874 10.844 -2.231 1.00 98.44 256 VAL A C 1
ATOM 1873 O O . VAL A 1 256 ? -3.345 11.973 -2.107 1.00 98.44 256 VAL A O 1
ATOM 1876 N N . VAL A 1 257 ? -2.437 10.123 -1.205 1.00 98.38 257 VAL A N 1
ATOM 1877 C CA . VAL A 1 257 ? -2.318 10.614 0.166 1.00 98.38 257 VAL A CA 1
ATOM 1878 C C . VAL A 1 257 ? -0.911 11.163 0.350 1.00 98.38 257 VAL A C 1
ATOM 1880 O O . VAL A 1 257 ? 0.061 10.415 0.274 1.00 98.38 257 VAL A O 1
ATOM 1883 N N . LEU A 1 258 ? -0.784 12.462 0.592 1.00 97.62 258 LEU A N 1
ATOM 1884 C CA . LEU A 1 258 ? 0.489 13.098 0.912 1.00 97.62 258 LEU A CA 1
ATOM 1885 C C . LEU A 1 258 ? 0.629 13.208 2.429 1.00 97.62 258 LEU A C 1
ATOM 1887 O O . LEU A 1 258 ? -0.219 13.810 3.088 1.00 97.62 258 LEU A O 1
ATOM 1891 N N . LEU A 1 259 ? 1.703 12.634 2.964 1.00 96.06 259 LEU A N 1
ATOM 1892 C CA . LEU A 1 259 ? 2.104 12.793 4.353 1.00 96.06 259 LEU A CA 1
ATOM 1893 C C . LEU A 1 259 ? 3.189 13.857 4.474 1.00 96.06 259 LEU A C 1
ATOM 1895 O O . LEU A 1 259 ? 4.270 13.724 3.891 1.00 96.06 259 LEU A O 1
ATOM 1899 N N . ASP A 1 260 ? 2.896 14.872 5.277 1.00 93.50 260 ASP A N 1
ATOM 1900 C CA . ASP A 1 260 ? 3.834 15.911 5.675 1.00 93.50 260 ASP A CA 1
ATOM 1901 C C . ASP A 1 260 ? 3.694 16.188 7.175 1.00 93.50 260 ASP A C 1
ATOM 1903 O O . ASP A 1 260 ? 2.579 16.259 7.681 1.00 93.50 260 ASP A O 1
ATOM 1907 N N . ASP A 1 261 ? 4.815 16.255 7.893 1.00 91.50 261 ASP A N 1
ATOM 1908 C CA . ASP A 1 261 ? 4.870 16.296 9.360 1.00 91.50 261 ASP A CA 1
ATOM 1909 C C . ASP A 1 261 ? 3.835 15.377 10.051 1.00 91.50 261 ASP A C 1
ATOM 1911 O O . ASP A 1 261 ? 3.078 15.778 10.934 1.00 91.50 261 ASP A O 1
ATOM 1915 N N . TYR A 1 262 ? 3.749 14.122 9.585 1.00 91.69 262 TYR A N 1
ATOM 1916 C CA . TYR A 1 262 ? 2.814 13.091 10.068 1.00 91.69 262 TYR A CA 1
ATOM 1917 C C . TYR A 1 262 ? 1.318 13.383 9.847 1.00 91.69 262 TYR A C 1
ATOM 1919 O O . TYR A 1 262 ? 0.474 12.597 10.281 1.00 91.69 262 TYR A O 1
ATOM 1927 N N . LYS A 1 263 ? 0.975 14.463 9.139 1.00 94.56 263 LYS A N 1
ATOM 1928 C CA . LYS A 1 263 ? -0.393 14.828 8.763 1.00 94.56 263 LYS A CA 1
ATOM 1929 C C . LYS A 1 263 ? -0.693 14.359 7.348 1.00 94.56 263 LYS A C 1
ATOM 1931 O O . LYS A 1 263 ? 0.084 14.586 6.422 1.00 94.56 263 LYS A O 1
ATOM 1936 N N . ALA A 1 264 ? -1.835 13.701 7.182 1.00 96.88 264 ALA A N 1
ATOM 1937 C CA . ALA A 1 264 ? -2.307 13.263 5.878 1.00 96.88 264 ALA A CA 1
ATOM 1938 C C . ALA A 1 264 ? -3.064 14.395 5.173 1.00 96.88 264 ALA A C 1
ATOM 1940 O O . ALA A 1 264 ? -3.863 15.107 5.779 1.00 96.88 264 ALA A O 1
ATOM 1941 N N . SER A 1 265 ? -2.864 14.513 3.865 1.00 97.88 265 SER A N 1
ATOM 1942 C CA . SER A 1 265 ? -3.636 15.383 2.980 1.00 97.88 265 SER A CA 1
ATOM 1943 C C . SER A 1 265 ? -3.945 14.665 1.667 1.00 97.88 265 SER A C 1
ATOM 1945 O O . SER A 1 265 ? -3.239 13.742 1.261 1.00 97.88 265 SER A O 1
ATOM 1947 N N . ASP A 1 266 ? -5.026 15.066 1.005 1.00 98.19 266 ASP A N 1
ATOM 1948 C CA . ASP A 1 266 ? -5.387 14.545 -0.313 1.00 98.19 266 ASP A CA 1
ATOM 1949 C C . ASP A 1 266 ? -4.696 15.368 -1.403 1.00 98.19 266 ASP A C 1
ATOM 1951 O O . ASP A 1 266 ? -5.090 16.496 -1.711 1.00 98.19 266 ASP A O 1
ATOM 1955 N N . ALA A 1 267 ? -3.659 14.785 -1.995 1.00 97.81 267 ALA A N 1
ATOM 1956 C CA . ALA A 1 267 ? -2.871 15.386 -3.060 1.00 97.81 267 ALA A CA 1
ATOM 1957 C C . ALA A 1 267 ? -3.271 14.872 -4.451 1.00 97.81 267 ALA A C 1
ATOM 1959 O O . ALA A 1 267 ? -2.565 15.138 -5.423 1.00 97.81 267 ALA A O 1
ATOM 1960 N N . THR A 1 268 ? -4.405 14.178 -4.595 1.00 97.19 268 THR A N 1
ATOM 1961 C CA . THR A 1 268 ? -4.806 13.526 -5.856 1.00 97.19 268 THR A CA 1
ATOM 1962 C C . THR A 1 268 ? -4.853 14.512 -7.030 1.00 97.19 268 THR A C 1
ATOM 1964 O O . THR A 1 268 ? -4.289 14.270 -8.097 1.00 97.19 268 THR A O 1
ATOM 1967 N N . ARG A 1 269 ? -5.458 15.693 -6.833 1.00 96.25 269 ARG A N 1
ATOM 1968 C CA . ARG A 1 269 ? -5.521 16.734 -7.880 1.00 96.25 269 ARG A CA 1
ATOM 1969 C C . ARG A 1 269 ? -4.152 17.331 -8.201 1.00 96.25 269 ARG A C 1
ATOM 1971 O O . ARG A 1 269 ? -3.870 17.621 -9.363 1.00 96.25 269 ARG A O 1
ATOM 1978 N N . GLN A 1 270 ? -3.318 17.521 -7.181 1.00 94.38 270 GLN A N 1
ATOM 1979 C CA . GLN A 1 270 ? -1.967 18.055 -7.338 1.00 94.38 270 GLN A CA 1
ATOM 1980 C C . GLN A 1 270 ? -1.084 17.070 -8.115 1.00 94.38 270 GLN A C 1
ATOM 1982 O O . GLN A 1 270 ? -0.416 17.471 -9.065 1.00 94.38 270 GLN A O 1
ATOM 1987 N N . ALA A 1 271 ? -1.146 15.782 -7.776 1.00 93.44 271 ALA A N 1
ATOM 1988 C CA . ALA A 1 271 ? -0.461 14.703 -8.477 1.00 93.44 271 ALA A CA 1
ATOM 1989 C C . ALA A 1 271 ? -0.838 14.650 -9.964 1.00 93.44 271 ALA A C 1
ATOM 1991 O O . ALA A 1 271 ? 0.043 14.676 -10.823 1.00 93.44 271 ALA A O 1
ATOM 1992 N N . ALA A 1 272 ? -2.137 14.690 -10.277 1.00 90.38 272 ALA A N 1
ATOM 1993 C CA . ALA A 1 272 ? -2.618 14.696 -11.658 1.00 90.38 272 ALA A CA 1
ATOM 1994 C C . ALA A 1 272 ? -2.139 15.928 -12.454 1.00 90.38 272 ALA A C 1
ATOM 1996 O O . ALA A 1 272 ? -1.866 15.836 -13.653 1.00 90.38 272 ALA A O 1
ATOM 1997 N N . PHE A 1 273 ? -2.024 17.094 -11.809 1.00 89.69 273 PHE A N 1
ATOM 1998 C CA . PHE A 1 273 ? -1.465 18.294 -12.440 1.00 89.69 273 PHE A CA 1
ATOM 1999 C C . PHE A 1 273 ? 0.040 18.153 -12.714 1.00 89.69 273 PHE A C 1
ATOM 2001 O O . PHE A 1 273 ? 0.509 18.503 -13.802 1.00 89.69 273 PHE A O 1
ATOM 2008 N N . ILE A 1 274 ? 0.794 17.612 -11.753 1.00 88.62 274 ILE A N 1
ATOM 2009 C CA . ILE A 1 274 ? 2.235 17.362 -11.882 1.00 88.62 274 ILE A CA 1
ATOM 2010 C C . ILE A 1 274 ? 2.500 16.380 -13.028 1.00 88.62 274 ILE A C 1
ATOM 2012 O O . ILE A 1 274 ? 3.250 16.726 -13.940 1.00 88.62 274 ILE A O 1
ATOM 2016 N N . SER A 1 275 ? 1.831 15.224 -13.030 1.00 87.69 275 SER A N 1
ATOM 2017 C CA 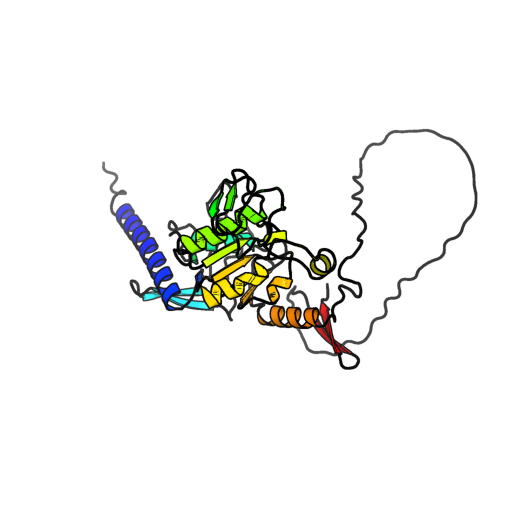. SER A 1 275 ? 1.910 14.207 -14.092 1.00 87.69 275 SER A CA 1
ATOM 2018 C C . SER A 1 275 ? 1.752 14.833 -15.489 1.00 87.69 275 SER A C 1
ATOM 2020 O O . SER A 1 275 ? 2.662 14.780 -16.325 1.00 87.69 275 SER A O 1
ATOM 2022 N N . LYS A 1 276 ? 0.659 15.580 -15.711 1.00 82.56 276 LYS A N 1
ATOM 2023 C CA . LYS A 1 276 ? 0.403 16.280 -16.983 1.00 82.56 276 LYS A CA 1
ATOM 2024 C C . LYS A 1 276 ? 1.515 17.262 -17.347 1.00 82.56 276 LYS A C 1
ATOM 2026 O O . LYS A 1 276 ? 1.955 17.300 -18.495 1.00 82.56 276 LYS A O 1
ATOM 2031 N N . THR A 1 277 ? 2.010 18.031 -16.383 1.00 80.06 277 THR A N 1
ATOM 2032 C CA . THR A 1 277 ? 3.057 19.031 -16.635 1.00 80.06 277 THR A CA 1
ATOM 2033 C C . THR A 1 277 ? 4.374 18.372 -17.060 1.00 80.06 277 THR A C 1
ATOM 2035 O O . THR A 1 277 ? 4.993 18.808 -18.034 1.00 80.06 277 THR A O 1
ATOM 2038 N N . PHE A 1 278 ? 4.790 17.291 -16.397 1.00 76.81 278 PHE A N 1
ATOM 2039 C CA . PHE A 1 278 ? 6.022 16.574 -16.744 1.00 76.81 278 PHE A CA 1
ATOM 2040 C C . PHE A 1 278 ? 5.915 15.814 -18.071 1.00 76.81 278 PHE A C 1
ATOM 2042 O O . PHE A 1 278 ? 6.883 15.813 -18.834 1.00 76.81 278 PHE A O 1
ATOM 2049 N N . SER A 1 279 ? 4.738 15.275 -18.411 1.00 68.12 279 SER A N 1
ATOM 2050 C CA . SER A 1 279 ? 4.503 14.622 -19.711 1.00 68.12 279 SER A CA 1
ATOM 2051 C C . SER A 1 279 ? 4.704 15.564 -20.913 1.00 68.12 279 SER A C 1
ATOM 2053 O O . SER A 1 279 ? 5.107 15.132 -21.989 1.00 68.12 279 SER A O 1
ATOM 2055 N N . SER A 1 280 ? 4.510 16.873 -20.716 1.00 58.75 280 SER A N 1
ATOM 2056 C CA . SER A 1 280 ? 4.698 17.907 -21.745 1.00 58.75 280 SER A CA 1
ATOM 2057 C C . SER A 1 280 ? 6.132 18.458 -21.856 1.00 58.75 280 SER A C 1
ATOM 2059 O O . SER A 1 280 ? 6.394 19.334 -22.679 1.00 58.75 280 SER A O 1
ATOM 2061 N N . GLY A 1 281 ? 7.077 17.971 -21.038 1.00 60.38 281 GLY A N 1
ATOM 2062 C CA . GLY A 1 281 ? 8.481 18.409 -21.059 1.00 60.38 281 GLY A CA 1
ATOM 2063 C C . GLY A 1 281 ? 8.731 19.815 -20.492 1.00 60.38 281 GLY A C 1
ATOM 2064 O O . GLY A 1 281 ? 9.799 20.387 -20.706 1.00 60.38 281 GLY A O 1
ATOM 2065 N N . LEU A 1 282 ? 7.766 20.385 -19.764 1.00 55.19 282 LEU A N 1
ATOM 2066 C CA . LEU A 1 282 ? 7.783 21.784 -19.320 1.00 55.19 282 LEU A CA 1
ATOM 2067 C C . LEU A 1 282 ? 8.520 22.041 -17.992 1.00 55.19 282 LEU A C 1
ATOM 2069 O O . LEU A 1 282 ? 8.503 23.175 -17.508 1.00 55.19 282 LEU A O 1
ATOM 2073 N N . VAL A 1 283 ? 9.162 21.036 -17.383 1.00 58.12 283 VAL A N 1
ATOM 2074 C CA . VAL A 1 283 ? 9.651 21.152 -15.998 1.00 58.12 283 VAL A CA 1
ATOM 2075 C C . VAL A 1 283 ? 11.171 21.216 -15.881 1.00 58.12 283 VAL A C 1
ATOM 2077 O O . VAL A 1 283 ? 11.910 20.372 -16.386 1.00 58.12 283 VAL A O 1
ATOM 2080 N N . GLN A 1 284 ? 11.623 22.225 -15.137 1.00 52.69 284 GLN A N 1
ATOM 2081 C CA . GLN A 1 284 ? 12.991 22.408 -14.669 1.00 52.69 284 GLN A CA 1
ATOM 2082 C C . GLN A 1 284 ? 12.965 22.526 -13.143 1.00 52.69 284 GLN A C 1
ATOM 2084 O O . GLN A 1 284 ? 12.176 23.299 -12.603 1.00 52.69 284 GLN A O 1
ATOM 2089 N N . TYR A 1 285 ? 13.847 21.816 -12.442 1.00 48.59 285 TYR A N 1
ATOM 2090 C CA . TYR A 1 285 ? 14.020 22.015 -11.004 1.00 48.59 285 TYR A CA 1
ATOM 2091 C C . TYR A 1 285 ? 14.940 23.220 -10.796 1.00 48.59 285 TYR A C 1
ATOM 2093 O O . TYR A 1 285 ? 16.086 23.215 -11.253 1.00 48.59 285 TYR A O 1
ATOM 2101 N N . ALA A 1 286 ? 14.419 24.290 -10.186 1.00 51.34 286 ALA A N 1
ATOM 2102 C CA . ALA A 1 286 ? 15.137 25.554 -9.990 1.00 51.34 286 ALA A CA 1
ATOM 2103 C C . ALA A 1 286 ? 15.793 26.116 -11.280 1.00 51.34 286 ALA A C 1
ATOM 2105 O O . ALA A 1 286 ? 16.917 26.622 -11.260 1.00 51.34 286 ALA A O 1
ATOM 2106 N N . GLY A 1 287 ? 15.118 25.987 -12.430 1.00 46.75 287 GLY A N 1
ATOM 2107 C CA . GLY A 1 287 ? 15.632 26.461 -13.725 1.00 46.75 287 GLY A CA 1
ATOM 2108 C C . GLY A 1 287 ? 16.757 25.605 -14.331 1.00 46.75 287 GLY A C 1
ATOM 2109 O O . GLY A 1 287 ? 17.463 26.049 -15.235 1.00 46.75 287 GLY A O 1
ATOM 2110 N N . ARG A 1 288 ? 16.972 24.386 -13.820 1.00 44.94 288 ARG A N 1
ATOM 2111 C CA . ARG A 1 288 ? 17.992 23.437 -14.288 1.00 44.94 288 ARG A CA 1
ATOM 2112 C C . ARG A 1 288 ? 17.358 22.089 -14.654 1.00 44.94 288 ARG A C 1
ATOM 2114 O O . ARG A 1 288 ? 16.270 21.750 -14.192 1.00 44.94 288 ARG A O 1
ATOM 2121 N N . GLY A 1 289 ? 18.043 21.307 -15.495 1.00 50.09 289 GLY A N 1
ATOM 2122 C CA . GLY A 1 289 ? 17.625 19.935 -15.816 1.00 50.09 289 GLY A CA 1
ATOM 2123 C C . GLY A 1 289 ? 17.582 19.043 -14.567 1.00 50.09 289 GLY A C 1
ATOM 2124 O O . GLY A 1 289 ? 18.323 19.285 -13.623 1.00 50.09 289 GLY A O 1
ATOM 2125 N N . SER A 1 290 ? 16.746 18.003 -14.572 1.00 54.56 290 SER A N 1
ATOM 2126 C CA . SER A 1 290 ? 16.367 17.180 -13.401 1.00 54.56 290 SER A CA 1
ATOM 2127 C C . SER A 1 290 ? 17.490 16.418 -12.677 1.00 54.56 290 SER A C 1
ATOM 2129 O O . SER A 1 290 ? 17.239 15.826 -11.638 1.00 54.56 290 SER A O 1
ATOM 2131 N N . ALA A 1 291 ? 18.722 16.421 -13.194 1.00 54.38 291 ALA A N 1
ATOM 2132 C CA . ALA A 1 291 ? 19.887 15.893 -12.487 1.00 54.38 291 ALA A CA 1
ATOM 2133 C C . ALA A 1 291 ? 20.859 17.042 -12.193 1.00 54.38 291 ALA A C 1
ATOM 2135 O O . ALA A 1 291 ? 21.376 17.682 -13.114 1.00 54.38 291 ALA A O 1
ATOM 2136 N N . HIS A 1 292 ? 21.121 17.304 -10.913 1.00 56.91 292 HIS A N 1
ATOM 2137 C CA . HIS A 1 292 ? 22.082 18.315 -10.479 1.00 56.91 292 HIS A CA 1
ATOM 2138 C C . HIS A 1 292 ? 23.360 17.651 -9.969 1.00 56.91 292 HIS A C 1
ATOM 2140 O O . HIS A 1 292 ? 23.312 16.694 -9.205 1.00 56.91 292 HIS A O 1
ATOM 2146 N N . ARG A 1 293 ? 24.520 18.193 -10.352 1.00 50.56 293 ARG A N 1
ATOM 2147 C CA . ARG A 1 293 ? 25.804 17.858 -9.724 1.00 50.56 293 ARG A CA 1
ATOM 2148 C C . ARG A 1 293 ? 25.993 18.775 -8.519 1.00 50.56 293 ARG A C 1
ATOM 2150 O O . ARG A 1 293 ? 26.595 19.840 -8.650 1.00 50.56 293 ARG A O 1
ATOM 2157 N N . LEU A 1 294 ? 25.400 18.414 -7.383 1.00 54.12 294 LEU A N 1
ATOM 2158 C CA . LEU A 1 294 ? 25.684 19.097 -6.122 1.00 54.12 294 LEU A CA 1
ATOM 2159 C C . LEU A 1 294 ? 27.057 18.628 -5.604 1.00 54.12 294 LEU A C 1
ATOM 2161 O O . LEU A 1 294 ? 27.328 17.427 -5.646 1.00 54.12 294 LEU A O 1
ATOM 2165 N N . PRO A 1 295 ? 27.948 19.536 -5.162 1.00 53.47 295 PRO A N 1
ATOM 2166 C CA . PRO A 1 295 ? 29.193 19.137 -4.516 1.00 53.47 295 PRO A CA 1
ATOM 2167 C C . PRO A 1 295 ? 28.894 18.395 -3.206 1.00 53.47 295 PRO A C 1
ATOM 2169 O O . PRO A 1 295 ? 27.968 18.761 -2.482 1.00 53.47 295 PRO A O 1
ATOM 2172 N N . TRP A 1 296 ? 29.680 17.359 -2.906 1.00 65.62 296 TRP A N 1
ATOM 2173 C CA . TRP A 1 296 ? 29.553 16.610 -1.655 1.00 65.62 296 TRP A CA 1
ATOM 2174 C C . TRP A 1 296 ? 29.800 17.540 -0.452 1.00 65.62 296 TRP A C 1
ATOM 2176 O O . TRP A 1 296 ? 30.791 18.280 -0.475 1.00 65.62 296 TRP A O 1
ATOM 2186 N N . PRO A 1 297 ? 28.952 17.527 0.595 1.00 63.81 297 PRO A N 1
ATOM 2187 C CA . PRO A 1 297 ? 29.176 18.349 1.778 1.00 63.81 297 PRO A CA 1
ATOM 2188 C C . PRO A 1 297 ? 30.488 17.949 2.463 1.00 63.81 297 PRO A C 1
ATOM 2190 O O . PRO A 1 297 ? 30.628 16.840 2.978 1.00 63.81 297 PRO A O 1
ATOM 2193 N N . ILE A 1 298 ? 31.468 18.853 2.484 1.00 70.81 298 ILE A N 1
ATOM 2194 C CA . ILE A 1 298 ? 32.665 18.686 3.312 1.00 70.81 298 ILE A CA 1
ATOM 2195 C C . ILE A 1 298 ? 32.296 19.175 4.710 1.00 70.81 298 ILE A C 1
ATOM 2197 O O . ILE A 1 298 ? 32.348 20.371 4.997 1.00 70.81 298 ILE A O 1
ATOM 2201 N N . HIS A 1 299 ? 31.902 18.254 5.586 1.00 62.81 299 HIS A N 1
ATOM 2202 C CA . HIS A 1 299 ? 31.834 18.552 7.011 1.00 62.81 299 HIS A CA 1
ATOM 2203 C C . HIS A 1 299 ? 33.265 18.628 7.535 1.00 62.81 299 HIS A C 1
ATOM 2205 O O . HIS A 1 299 ? 33.920 17.604 7.729 1.00 62.81 299 HIS A O 1
ATOM 2211 N N . SER A 1 300 ? 33.777 19.842 7.741 1.00 56.72 300 SER A N 1
ATOM 2212 C CA . SER A 1 300 ? 35.014 20.029 8.489 1.00 56.72 300 SER A CA 1
ATOM 2213 C C . SER A 1 300 ? 34.769 19.550 9.918 1.00 56.72 300 SER A C 1
ATOM 2215 O O . SER A 1 300 ? 34.178 20.268 10.724 1.00 56.72 300 SER A O 1
ATOM 2217 N N . GLN A 1 301 ? 35.192 18.328 10.237 1.00 47.78 301 GLN A N 1
ATOM 2218 C CA . GLN A 1 301 ? 35.376 17.946 11.628 1.00 47.78 301 GLN A CA 1
ATOM 2219 C C . GLN A 1 301 ? 36.450 18.879 12.182 1.00 47.78 301 GLN A C 1
ATOM 2221 O O . GLN A 1 301 ? 37.608 18.817 11.774 1.00 47.78 301 GLN A O 1
ATOM 2226 N N . SER A 1 302 ? 36.060 19.799 13.061 1.00 44.94 302 SER A N 1
ATOM 2227 C CA . SER A 1 302 ? 37.0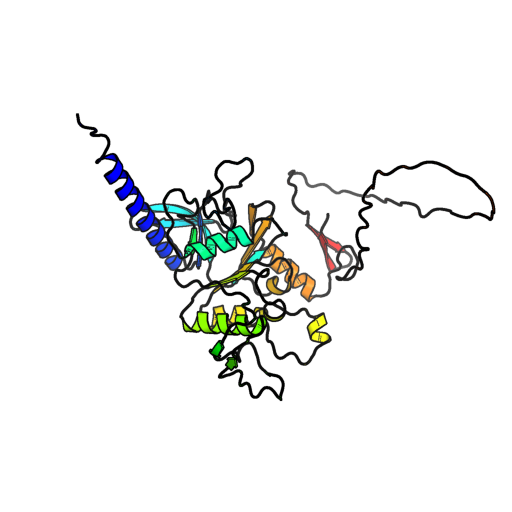09 20.580 13.839 1.00 44.94 302 SER A CA 1
ATOM 2228 C C . SER A 1 302 ? 37.711 19.625 14.803 1.00 44.94 302 SER A C 1
ATOM 2230 O O . SER A 1 302 ? 37.267 19.431 15.934 1.00 44.94 302 SER A O 1
ATOM 2232 N N . SER A 1 303 ? 38.788 18.987 14.351 1.00 43.91 303 SER A N 1
ATOM 2233 C CA . SER A 1 303 ? 39.724 18.313 15.237 1.00 43.91 303 SER A CA 1
ATOM 2234 C C . SER A 1 303 ? 40.438 19.389 16.050 1.00 43.91 303 SER A C 1
ATOM 2236 O O . SER A 1 303 ? 41.371 20.043 15.581 1.00 43.91 303 SER A O 1
ATOM 2238 N N . SER A 1 304 ? 39.963 19.607 17.273 1.00 49.56 304 SER A N 1
ATOM 2239 C CA . SER A 1 304 ? 40.706 20.315 18.304 1.00 49.56 304 SER A CA 1
ATOM 2240 C C . SER A 1 304 ? 41.929 19.479 18.681 1.00 49.56 304 SER A C 1
ATOM 2242 O O . SER A 1 304 ? 41.855 18.590 19.527 1.00 49.56 304 SER A O 1
ATOM 2244 N N . SER A 1 305 ? 43.057 19.765 18.045 1.00 40.53 305 SER A N 1
ATOM 2245 C CA . SER A 1 305 ? 44.368 19.319 18.503 1.00 40.53 305 SER A CA 1
ATOM 2246 C C . SER A 1 305 ? 45.409 20.369 18.132 1.00 40.53 305 SER A C 1
ATOM 2248 O O . SER A 1 305 ? 45.883 20.419 16.998 1.00 40.53 305 SER A O 1
ATOM 2250 N N . SER A 1 306 ? 45.761 21.217 19.098 1.00 43.84 306 SER A N 1
ATOM 2251 C CA . SER A 1 306 ? 47.049 21.916 19.097 1.00 43.84 306 SER A CA 1
ATOM 2252 C C . SER A 1 306 ? 48.172 20.869 19.127 1.00 43.84 306 SER A C 1
ATOM 2254 O O . SER A 1 306 ? 48.030 19.855 19.815 1.00 43.84 306 SER A O 1
ATOM 2256 N N . PRO A 1 307 ? 49.300 21.107 18.438 1.00 44.78 307 PRO A N 1
ATOM 2257 C CA . PRO A 1 307 ? 50.448 21.590 19.198 1.00 44.78 307 PRO A CA 1
ATOM 2258 C C . PRO A 1 307 ? 51.304 22.655 18.487 1.00 44.78 307 PRO A C 1
ATOM 2260 O O . PRO A 1 307 ? 51.153 22.993 17.318 1.00 44.78 307 PRO A O 1
ATOM 2263 N N . SER A 1 308 ? 52.191 23.190 19.312 1.00 39.03 308 SER A N 1
ATOM 2264 C CA . SER A 1 308 ? 53.167 24.267 19.192 1.00 39.03 308 SER A CA 1
ATOM 2265 C C . SER A 1 308 ? 54.179 24.235 18.031 1.00 39.03 308 SER A C 1
ATOM 2267 O O . SER A 1 308 ? 54.692 23.187 17.659 1.00 39.03 308 SER A O 1
ATOM 2269 N N . SER A 1 309 ? 54.577 25.458 17.644 1.00 38.38 309 SER A N 1
ATOM 2270 C CA . SER A 1 309 ? 55.921 25.934 17.244 1.00 38.38 309 SER A CA 1
ATOM 2271 C C . SER A 1 309 ? 56.664 25.265 16.076 1.00 38.38 309 SER A C 1
ATOM 2273 O O . SER A 1 309 ? 57.229 24.188 16.223 1.00 38.38 309 SER A O 1
ATOM 2275 N N . SER A 1 310 ? 56.903 26.011 14.993 1.00 33.47 310 SER A N 1
ATOM 2276 C CA . SER A 1 310 ? 58.153 26.770 14.752 1.00 33.47 310 SER A CA 1
ATOM 2277 C C . SER A 1 310 ? 58.318 27.164 13.269 1.00 33.47 310 SER A C 1
ATOM 2279 O O . SER A 1 310 ? 57.711 26.609 12.362 1.00 33.47 310 SER A O 1
ATOM 2281 N N . SER A 1 311 ? 59.095 28.225 13.084 1.00 33.88 311 SER A N 1
ATOM 2282 C CA . SER A 1 311 ? 59.404 29.055 11.913 1.00 33.88 311 SER A CA 1
ATOM 2283 C C . SER A 1 311 ? 60.032 28.370 10.686 1.00 33.88 311 SER A C 1
ATOM 2285 O O . SER A 1 311 ? 60.945 27.568 10.848 1.00 33.88 311 SER A O 1
ATOM 2287 N N . SER A 1 312 ? 59.740 28.844 9.462 1.00 33.53 312 SER A N 1
ATOM 2288 C CA . SER A 1 312 ? 60.573 29.826 8.713 1.00 33.53 312 SER A CA 1
ATOM 2289 C C . SER A 1 312 ? 60.357 29.835 7.175 1.00 33.53 312 SER A C 1
ATOM 2291 O O . SER A 1 312 ? 60.392 28.811 6.508 1.00 33.53 312 SER A O 1
ATOM 2293 N N . SER A 1 313 ? 60.222 31.065 6.650 1.00 33.72 313 SER A N 1
ATOM 2294 C CA . SER A 1 313 ? 60.700 31.624 5.360 1.00 33.72 313 SER A CA 1
ATOM 2295 C C . SER A 1 313 ? 60.156 31.231 3.963 1.00 33.72 313 SER A C 1
ATOM 2297 O O . SER A 1 313 ? 60.447 30.171 3.429 1.00 33.72 313 SER A O 1
ATOM 2299 N N . LEU A 1 314 ? 59.609 32.287 3.322 1.00 33.56 314 LEU A N 1
ATOM 2300 C CA . LEU A 1 314 ? 59.897 32.848 1.978 1.00 33.56 314 LEU A CA 1
ATOM 2301 C C . LEU A 1 314 ? 59.338 32.162 0.709 1.00 33.56 314 LEU A C 1
ATOM 2303 O O . LEU A 1 314 ? 59.930 31.242 0.162 1.00 33.56 314 LEU A O 1
ATOM 2307 N N . SER A 1 315 ? 58.327 32.776 0.078 1.00 30.88 315 SER A N 1
ATOM 2308 C CA . SER A 1 315 ? 58.515 33.725 -1.046 1.00 30.88 315 SER A CA 1
ATOM 2309 C C . SER A 1 315 ? 57.181 34.115 -1.716 1.00 30.88 315 SER A C 1
ATOM 2311 O O . SER A 1 315 ? 56.187 33.399 -1.679 1.00 30.88 315 SER A O 1
ATOM 2313 N N . SER A 1 316 ? 57.168 35.330 -2.253 1.00 31.20 316 SER A N 1
ATOM 2314 C CA . SER A 1 316 ? 56.044 36.128 -2.753 1.00 31.20 316 SER A CA 1
ATOM 2315 C C . SER A 1 316 ? 55.717 35.917 -4.236 1.00 31.20 316 SER A C 1
ATOM 2317 O O . SER A 1 316 ? 56.644 35.810 -5.034 1.00 31.20 316 SER A O 1
ATOM 2319 N N . SER A 1 317 ? 54.444 36.065 -4.634 1.00 29.72 317 SER A N 1
ATOM 2320 C CA . SER A 1 317 ? 54.042 36.966 -5.743 1.00 29.72 317 SER A CA 1
ATOM 2321 C C . SER A 1 317 ? 52.514 37.058 -5.964 1.00 29.72 317 SER A C 1
ATOM 2323 O O . SER A 1 317 ? 51.837 36.065 -6.198 1.00 29.72 317 SER A O 1
ATOM 2325 N N . SER A 1 318 ? 52.017 38.304 -5.871 1.00 29.06 318 SER A N 1
ATOM 2326 C CA . SER A 1 318 ? 50.961 38.982 -6.669 1.00 29.06 318 SER A CA 1
ATOM 2327 C C . SER A 1 318 ? 49.658 38.230 -7.011 1.00 29.06 318 SER A C 1
ATOM 2329 O O . SER A 1 318 ? 49.639 37.351 -7.860 1.00 29.06 318 SER A O 1
ATOM 2331 N N . SER A 1 319 ? 48.533 38.518 -6.345 1.00 29.64 319 SER A N 1
ATOM 2332 C CA . SER A 1 319 ? 47.575 39.624 -6.601 1.00 29.64 319 SER A CA 1
ATOM 2333 C C . SER A 1 319 ? 46.687 39.467 -7.849 1.00 29.64 319 SER A C 1
ATOM 2335 O O . SER A 1 319 ? 47.120 39.767 -8.959 1.00 29.64 319 SER A O 1
ATOM 2337 N N . SER A 1 320 ? 45.411 39.111 -7.655 1.00 28.53 320 SER A N 1
ATOM 2338 C CA . SER A 1 320 ? 44.238 39.837 -8.193 1.00 28.53 320 SER A CA 1
ATOM 2339 C C . SER A 1 320 ? 42.931 39.058 -7.958 1.00 28.53 320 SER A C 1
ATOM 2341 O O . SER A 1 320 ? 42.652 38.054 -8.601 1.00 28.53 320 SER A O 1
ATOM 2343 N N . SER A 1 321 ?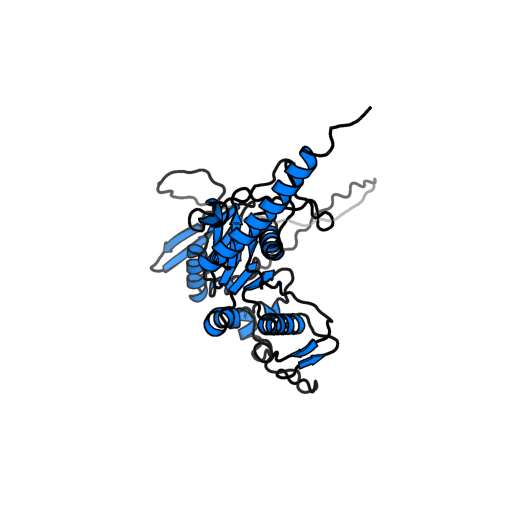 42.095 39.570 -7.054 1.00 36.16 321 SER A N 1
ATOM 2344 C CA . SER A 1 321 ? 40.629 39.434 -7.132 1.00 36.16 321 SER A CA 1
ATOM 2345 C C . SER A 1 321 ? 40.092 40.735 -7.741 1.00 36.16 321 SER A C 1
ATOM 2347 O O . SER A 1 321 ? 40.753 41.767 -7.577 1.00 36.16 321 SER A O 1
ATOM 2349 N N . PRO A 1 322 ? 38.922 40.746 -8.415 1.00 40.06 322 PRO A N 1
ATOM 2350 C CA . PRO A 1 322 ? 37.737 41.287 -7.731 1.00 40.06 322 PRO A CA 1
ATOM 2351 C C . PRO A 1 322 ? 36.427 40.554 -8.191 1.00 40.06 322 PRO A C 1
ATOM 2353 O O . PRO A 1 322 ? 36.513 39.405 -8.613 1.00 40.06 322 PRO A O 1
ATOM 2356 N N . PRO A 1 323 ? 35.188 41.068 -8.014 1.00 39.84 323 PRO A N 1
ATOM 2357 C CA . PRO A 1 323 ? 34.191 40.403 -7.169 1.00 39.84 323 PRO A CA 1
ATOM 2358 C C . PRO A 1 323 ? 32.885 40.072 -7.921 1.00 39.84 323 PRO A C 1
ATOM 2360 O O . PRO A 1 323 ? 32.245 40.965 -8.479 1.00 39.84 323 PRO A O 1
ATOM 2363 N N . HIS A 1 324 ? 32.374 38.839 -7.869 1.00 29.98 324 HIS A N 1
ATOM 2364 C CA . HIS A 1 324 ? 31.020 38.602 -8.386 1.00 29.98 324 HIS A CA 1
ATOM 2365 C C . HIS A 1 324 ? 29.940 38.931 -7.349 1.00 29.98 324 HIS A C 1
ATOM 2367 O O . HIS A 1 324 ? 29.602 38.165 -6.450 1.00 29.98 324 HIS A O 1
ATOM 2373 N N . ARG A 1 325 ? 29.443 40.161 -7.526 1.00 26.11 325 ARG A N 1
ATOM 2374 C CA . ARG A 1 325 ? 28.255 40.799 -6.959 1.00 26.11 325 ARG A CA 1
ATOM 2375 C C . ARG A 1 325 ? 27.074 39.841 -6.772 1.00 26.11 325 ARG A C 1
ATOM 2377 O O . ARG A 1 325 ? 26.570 39.267 -7.735 1.00 26.11 325 ARG A O 1
ATOM 2384 N N . ARG A 1 326 ? 26.530 39.837 -5.551 1.00 33.75 326 ARG A N 1
ATOM 2385 C CA . ARG A 1 326 ? 25.097 39.632 -5.311 1.00 33.75 326 ARG A CA 1
ATOM 2386 C C . ARG A 1 326 ? 24.327 40.717 -6.064 1.00 33.75 326 ARG A C 1
ATOM 2388 O O . ARG A 1 326 ? 24.546 41.901 -5.819 1.00 33.75 326 ARG A O 1
ATOM 2395 N N . VAL A 1 327 ? 23.408 40.321 -6.936 1.00 24.73 327 VAL A N 1
ATOM 2396 C CA . VAL A 1 327 ? 22.317 41.191 -7.384 1.00 24.73 327 VAL A CA 1
ATOM 2397 C C . VAL A 1 327 ? 21.016 40.492 -7.019 1.00 24.73 327 VAL A C 1
ATOM 2399 O O . VAL A 1 327 ? 20.524 39.632 -7.740 1.00 24.73 327 VAL A O 1
ATOM 2402 N N . LEU A 1 328 ? 20.497 40.868 -5.853 1.00 26.91 328 LEU A N 1
ATOM 2403 C CA . LEU A 1 328 ? 19.076 40.800 -5.544 1.00 26.91 328 LEU A CA 1
ATOM 2404 C C . LEU A 1 328 ? 18.364 41.806 -6.458 1.00 26.91 328 LEU A C 1
ATOM 2406 O O . LEU A 1 328 ? 18.727 42.983 -6.481 1.00 26.91 328 LEU A O 1
ATOM 2410 N N . ARG A 1 329 ? 17.348 41.359 -7.195 1.00 22.52 329 ARG A N 1
ATOM 2411 C CA . ARG A 1 329 ? 16.318 42.246 -7.743 1.00 22.52 329 ARG A CA 1
ATOM 2412 C C . ARG A 1 329 ? 14.955 41.729 -7.309 1.00 22.52 329 ARG A C 1
ATOM 2414 O O . ARG A 1 329 ? 14.502 40.691 -7.776 1.00 22.52 329 ARG A O 1
ATOM 2421 N N . CYS A 1 330 ? 14.351 42.481 -6.397 1.00 26.20 330 CYS A N 1
ATOM 2422 C CA . CYS A 1 330 ? 12.936 42.422 -6.066 1.00 26.20 330 CYS A CA 1
ATOM 2423 C C . CYS A 1 330 ? 12.084 43.130 -7.134 1.00 26.20 330 CYS A C 1
ATOM 2425 O O . CYS A 1 330 ? 12.599 43.987 -7.855 1.00 26.20 330 CYS A O 1
ATOM 2427 N N . PHE A 1 331 ? 10.786 42.795 -7.099 1.00 26.86 331 PHE A N 1
ATOM 2428 C CA . PHE A 1 331 ? 9.559 43.567 -7.401 1.00 26.86 331 PHE A CA 1
ATOM 2429 C C . PHE A 1 331 ? 8.637 42.954 -8.478 1.00 26.86 331 PHE A C 1
ATOM 2431 O O . PHE A 1 331 ? 9.152 42.411 -9.454 1.00 26.86 331 PHE A O 1
ATOM 2438 N N . PRO A 1 332 ? 7.294 43.135 -8.395 1.00 29.14 332 PRO A N 1
ATOM 2439 C CA . PRO A 1 332 ? 6.457 43.564 -7.264 1.00 29.14 332 PRO A CA 1
ATOM 2440 C C . PRO A 1 332 ? 5.389 42.525 -6.849 1.00 29.14 332 PRO A C 1
ATOM 2442 O O . PRO A 1 332 ? 4.927 41.704 -7.637 1.00 29.14 332 PRO A O 1
ATOM 2445 N N . PHE A 1 333 ? 4.992 42.611 -5.578 1.00 32.31 333 PHE A N 1
ATOM 2446 C CA . PHE A 1 333 ? 3.839 41.938 -4.981 1.00 32.31 333 PHE A CA 1
ATOM 2447 C C . PHE A 1 333 ? 2.520 42.568 -5.457 1.00 32.31 333 PHE A C 1
ATOM 2449 O O . PHE A 1 333 ? 2.437 43.787 -5.610 1.00 32.31 333 PHE A O 1
ATOM 2456 N N . GLY A 1 334 ? 1.487 41.734 -5.606 1.00 24.80 334 GLY A N 1
ATOM 2457 C CA . GLY A 1 334 ? 0.107 42.107 -5.930 1.00 24.80 334 GLY A CA 1
ATOM 2458 C C . GLY A 1 334 ? -0.911 41.228 -5.191 1.00 24.80 334 GLY A C 1
ATOM 2459 O O . GLY A 1 334 ? -1.499 40.342 -5.789 1.00 24.80 334 GLY A O 1
ATOM 2460 N N . VAL A 1 335 ? -1.006 41.472 -3.881 1.00 28.22 335 VAL A N 1
ATOM 2461 C CA . VAL A 1 335 ? -2.073 41.266 -2.869 1.00 28.22 335 VAL A CA 1
ATOM 2462 C C . VAL A 1 335 ? -3.229 40.264 -3.113 1.00 28.22 335 VAL A C 1
ATOM 2464 O O . VAL A 1 335 ? -4.111 40.491 -3.935 1.00 28.22 335 VAL A O 1
ATOM 2467 N N . GLY A 1 336 ? -3.314 39.282 -2.202 1.00 25.20 336 GLY A N 1
ATOM 2468 C CA . GLY A 1 336 ? -4.520 38.581 -1.732 1.00 25.20 336 GLY A CA 1
ATOM 2469 C C . GLY A 1 336 ? -4.163 37.718 -0.507 1.00 25.20 336 GLY A C 1
ATOM 2470 O O . GLY A 1 336 ? -3.272 36.889 -0.603 1.00 25.20 336 GLY A O 1
ATOM 2471 N N . ALA A 1 337 ? -4.755 37.998 0.654 1.00 27.23 337 ALA A N 1
ATOM 2472 C CA . ALA A 1 337 ? -4.198 37.800 1.999 1.00 27.23 337 ALA A CA 1
ATOM 2473 C C . ALA A 1 337 ? -4.293 36.388 2.640 1.00 27.23 337 ALA A C 1
ATOM 2475 O O . ALA A 1 337 ? -5.316 35.726 2.533 1.00 27.23 337 ALA A O 1
ATOM 2476 N N . HIS A 1 338 ? -3.231 36.063 3.399 1.00 28.36 338 HIS A N 1
ATOM 2477 C CA . HIS A 1 338 ? -3.131 35.359 4.696 1.00 28.36 338 HIS A CA 1
ATOM 2478 C C . HIS A 1 338 ? -3.890 34.044 4.976 1.00 28.36 338 HIS A C 1
ATOM 2480 O O . HIS A 1 338 ? -5.083 34.072 5.252 1.00 28.36 338 HIS A O 1
ATOM 2486 N N . THR A 1 339 ? -3.112 32.972 5.190 1.00 26.73 339 THR A N 1
ATOM 2487 C CA . THR A 1 339 ? -2.983 32.269 6.489 1.00 26.73 339 THR A CA 1
ATOM 2488 C C . THR A 1 339 ? -1.534 31.788 6.653 1.00 26.73 339 THR A C 1
ATOM 2490 O O . THR A 1 339 ? -0.928 31.326 5.690 1.00 26.73 339 THR A O 1
ATOM 2493 N N . GLU A 1 340 ? -0.956 31.974 7.843 1.00 33.78 340 GLU A N 1
ATOM 2494 C CA . GLU A 1 340 ? 0.318 31.362 8.242 1.00 33.78 340 GLU A CA 1
ATOM 2495 C C . GLU A 1 340 ? 0.124 29.845 8.326 1.00 33.78 340 GLU A C 1
ATOM 2497 O O . GLU A 1 340 ? -0.565 29.368 9.219 1.00 33.78 340 GLU A O 1
ATOM 2502 N N . ASP A 1 341 ? 0.706 29.110 7.387 1.00 30.19 341 ASP A N 1
ATOM 2503 C CA . ASP A 1 341 ? 0.955 27.675 7.487 1.00 30.19 341 ASP A CA 1
ATOM 2504 C C . ASP A 1 341 ? 2.257 27.410 6.728 1.00 30.19 341 ASP A C 1
ATOM 2506 O O . ASP A 1 341 ? 2.385 27.820 5.568 1.00 30.19 341 ASP A O 1
ATOM 2510 N N . ASP A 1 342 ? 3.218 26.738 7.369 1.00 33.66 342 ASP A N 1
ATOM 2511 C CA . ASP A 1 342 ? 4.448 26.216 6.755 1.00 33.66 342 ASP A CA 1
ATOM 2512 C C . ASP A 1 342 ? 4.098 25.093 5.763 1.00 33.66 342 ASP A C 1
ATOM 2514 O O . ASP A 1 342 ? 4.374 23.914 5.958 1.00 33.66 342 ASP A O 1
ATOM 2518 N N . THR A 1 343 ? 3.429 25.470 4.680 1.00 33.72 343 THR A N 1
ATOM 2519 C CA . THR A 1 343 ? 3.131 24.627 3.530 1.00 33.72 343 THR A CA 1
ATOM 2520 C C . THR A 1 343 ? 4.047 25.047 2.393 1.00 33.72 343 THR A C 1
ATOM 2522 O O . THR A 1 343 ? 4.248 26.236 2.140 1.00 33.72 343 THR A O 1
ATOM 2525 N N . ILE A 1 344 ? 4.621 24.069 1.689 1.00 37.12 344 ILE A N 1
ATOM 2526 C CA . ILE A 1 344 ? 5.373 24.316 0.456 1.00 37.12 344 ILE A CA 1
ATOM 2527 C C . ILE A 1 344 ? 4.451 25.075 -0.505 1.00 37.12 344 ILE A C 1
ATOM 2529 O O . ILE A 1 344 ? 3.534 24.502 -1.100 1.00 37.12 344 ILE A O 1
ATOM 2533 N N . ASN A 1 345 ? 4.690 26.377 -0.657 1.00 41.94 345 ASN A N 1
ATOM 2534 C CA . ASN A 1 345 ? 3.938 27.205 -1.583 1.00 41.94 345 ASN A CA 1
ATOM 2535 C C . ASN A 1 345 ? 4.305 26.778 -3.008 1.00 41.94 345 ASN A C 1
ATOM 2537 O O . ASN A 1 345 ? 5.461 26.852 -3.430 1.00 41.94 345 ASN A O 1
ATOM 2541 N N . TRP A 1 346 ? 3.313 26.339 -3.775 1.00 46.38 346 TRP A N 1
ATOM 2542 C CA . TRP A 1 346 ? 3.445 26.076 -5.203 1.00 46.38 346 TRP A CA 1
ATOM 2543 C C . TRP A 1 346 ? 2.479 26.978 -5.966 1.00 46.38 346 TRP A C 1
ATOM 2545 O O . TRP A 1 346 ? 1.363 27.244 -5.528 1.00 46.38 346 TRP A O 1
ATOM 2555 N N . GLY A 1 347 ? 2.922 27.492 -7.110 1.00 47.06 347 GLY A N 1
ATOM 2556 C CA . GLY A 1 347 ? 2.128 28.398 -7.931 1.00 47.06 347 GLY A CA 1
ATOM 2557 C C . GLY A 1 347 ? 2.265 28.082 -9.410 1.00 47.06 347 GLY A C 1
ATOM 2558 O O . GLY A 1 347 ? 3.308 27.618 -9.873 1.00 47.06 347 GLY A O 1
ATOM 2559 N N . VAL A 1 348 ? 1.208 28.361 -10.168 1.00 46.28 348 VAL A N 1
ATOM 2560 C CA . VAL A 1 348 ? 1.247 28.330 -11.631 1.00 46.28 348 VAL A CA 1
ATOM 2561 C C . VAL A 1 348 ? 1.526 29.743 -12.121 1.00 46.28 348 VAL A C 1
ATOM 2563 O O . VAL A 1 348 ? 0.717 30.648 -11.923 1.00 46.28 348 VAL A O 1
ATOM 2566 N N . LYS A 1 349 ? 2.675 29.946 -12.766 1.00 49.16 349 LYS A N 1
ATOM 2567 C CA . LYS A 1 349 ? 3.007 31.210 -13.424 1.00 49.16 349 LYS A CA 1
ATOM 2568 C C . LYS A 1 349 ? 2.681 31.098 -14.909 1.00 49.16 349 LYS A C 1
ATOM 2570 O O . LYS A 1 349 ? 3.249 30.262 -15.610 1.00 49.16 349 LYS A O 1
ATOM 2575 N N . THR A 1 350 ? 1.781 31.944 -15.397 1.00 42.28 350 THR A N 1
ATOM 2576 C CA . THR A 1 350 ? 1.550 32.135 -16.834 1.00 42.28 350 THR A CA 1
ATOM 2577 C C . THR A 1 350 ? 2.516 33.179 -17.376 1.00 42.28 350 THR A C 1
ATOM 2579 O O . THR A 1 350 ? 2.409 34.358 -17.051 1.00 42.28 350 THR A O 1
ATOM 2582 N N . GLU A 1 351 ? 3.447 32.753 -18.227 1.00 44.31 351 GLU A N 1
ATOM 2583 C CA . GLU A 1 351 ? 4.308 33.640 -19.015 1.00 44.31 351 GLU A CA 1
ATOM 2584 C C . GLU A 1 351 ? 4.269 33.200 -20.482 1.00 44.31 351 GLU A C 1
ATOM 2586 O O . GLU A 1 351 ? 4.477 32.028 -20.790 1.00 44.31 351 GLU A O 1
ATOM 2591 N N . GLY A 1 352 ? 4.002 34.137 -21.398 1.00 42.50 352 GLY A N 1
ATOM 2592 C CA . GLY A 1 352 ? 4.153 33.909 -22.842 1.00 42.50 352 GLY A CA 1
ATOM 2593 C C . GLY A 1 352 ? 3.282 32.795 -23.438 1.00 42.50 352 GLY A C 1
ATOM 2594 O O . GLY A 1 352 ? 3.735 32.100 -24.339 1.00 42.50 352 GLY A O 1
ATOM 2595 N N . GLY A 1 353 ? 2.058 32.595 -22.937 1.00 42.19 353 GLY A N 1
ATOM 2596 C CA . GLY A 1 353 ? 1.122 31.587 -23.459 1.00 42.19 353 GLY A CA 1
ATOM 2597 C C . GLY A 1 353 ? 1.312 30.163 -22.916 1.00 42.19 353 GLY A C 1
ATOM 2598 O O . GLY A 1 353 ? 0.541 29.283 -23.284 1.00 42.19 353 GLY A O 1
ATOM 2599 N N . GLY A 1 354 ? 2.282 29.934 -22.020 1.00 38.62 354 GLY A N 1
ATOM 2600 C CA . GLY A 1 354 ? 2.480 28.658 -21.324 1.00 38.62 354 GLY A CA 1
ATOM 2601 C C . GLY A 1 354 ? 2.258 28.765 -19.812 1.00 38.62 354 GLY A C 1
ATOM 2602 O O . GLY A 1 354 ? 2.608 29.771 -19.191 1.00 38.62 354 GLY A O 1
ATOM 26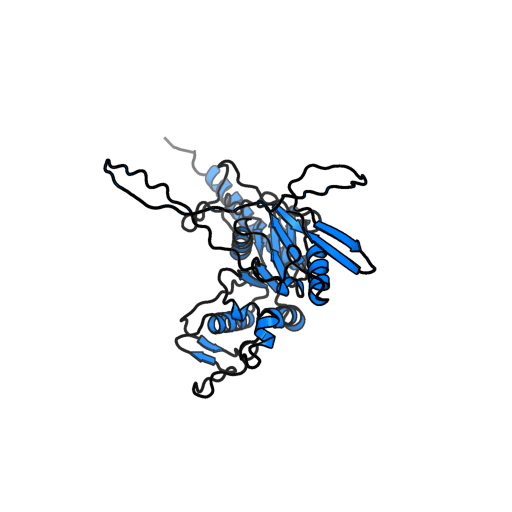03 N N . GLN A 1 355 ? 1.687 27.717 -19.211 1.00 41.50 355 GLN A N 1
ATOM 2604 C CA . GLN A 1 355 ? 1.615 27.544 -17.756 1.00 41.50 355 GLN A CA 1
ATOM 2605 C C . GLN A 1 355 ? 2.903 26.870 -17.260 1.00 41.50 355 GLN A C 1
ATOM 2607 O O . GLN A 1 355 ? 3.310 25.843 -17.800 1.00 41.50 355 GLN A O 1
ATOM 2612 N N . ARG A 1 356 ? 3.557 27.442 -16.243 1.00 51.44 356 ARG A N 1
ATOM 2613 C CA . ARG A 1 356 ? 4.756 26.879 -15.600 1.00 51.44 356 ARG A CA 1
ATOM 2614 C C . ARG A 1 356 ? 4.504 26.639 -14.118 1.00 51.44 356 ARG A C 1
ATOM 2616 O O . ARG A 1 356 ? 4.004 27.531 -13.437 1.00 51.44 356 ARG A O 1
ATOM 2623 N N . LEU A 1 357 ? 4.896 25.470 -13.619 1.00 40.50 357 LEU A N 1
ATOM 2624 C CA . LEU A 1 357 ? 4.902 25.175 -12.188 1.00 40.50 357 LEU A CA 1
ATOM 2625 C C . LEU A 1 357 ? 6.138 25.816 -11.542 1.00 40.50 357 LEU A C 1
ATOM 2627 O O . LEU A 1 357 ? 7.264 25.579 -11.979 1.00 40.50 357 LEU A O 1
ATOM 2631 N N . VAL A 1 358 ? 5.923 26.614 -10.499 1.00 49.31 358 VAL A N 1
ATOM 2632 C CA . VAL A 1 358 ? 6.983 27.162 -9.650 1.00 49.31 358 VAL A CA 1
ATOM 2633 C C . VAL A 1 358 ? 6.773 26.619 -8.243 1.00 49.31 358 VAL A C 1
ATOM 2635 O O . VAL A 1 358 ? 5.740 26.877 -7.628 1.00 49.31 358 VAL A O 1
ATOM 2638 N N . VAL A 1 359 ? 7.742 25.844 -7.762 1.00 40.28 359 VAL A N 1
ATOM 2639 C CA . VAL A 1 359 ? 7.806 25.382 -6.372 1.00 40.28 359 VAL A CA 1
ATOM 2640 C C . VAL A 1 359 ? 8.754 26.322 -5.640 1.00 40.28 359 VAL A C 1
ATOM 2642 O O . VAL A 1 359 ? 9.900 26.485 -6.066 1.00 40.28 359 VAL A O 1
ATOM 2645 N N . TRP A 1 360 ? 8.260 26.985 -4.599 1.00 45.41 360 TRP A N 1
ATOM 2646 C CA . TRP A 1 360 ? 9.054 27.885 -3.769 1.00 45.41 360 TRP A CA 1
ATOM 2647 C C . TRP A 1 360 ? 9.590 27.095 -2.569 1.00 45.41 360 TRP A C 1
ATOM 2649 O O . TRP A 1 360 ? 8.856 26.297 -1.989 1.00 45.41 360 TRP A O 1
ATOM 2659 N N . SER A 1 361 ? 10.876 27.274 -2.254 1.00 40.09 361 SER A N 1
ATOM 2660 C CA . SER A 1 361 ? 11.524 26.724 -1.054 1.00 40.09 361 SER A CA 1
ATOM 2661 C C . SER A 1 361 ? 11.398 27.665 0.126 1.00 40.09 361 SER A C 1
ATOM 2663 O O . SER A 1 361 ? 11.652 28.872 -0.124 1.00 40.09 361 SER A O 1
#

Radius of gyration: 27.09 Å; chains: 1; bounding box: 85×67×79 Å

Sequence (361 aa):
EGSTLGESTFEEALRSYVRSVEEQDGLRSALREAGGVGFVADGAMLPRRGDDDPRPVYAASGVVPFESPPSLAKTLTIRSTGRAVRGMMISAGVTLIAGGGFHGKSTLLRALAAGVYNKVPGDGREFVVTDASAMTVRAEDGRVVRSVDVSPFITSLPSKSNLDPSNFSTTCASGSTSQAAAVIEAVELGAKTLIIDEDTSAANFMSRDGRMRALVTHEPITPLLYRVTGLWESLGVSSIVVIGGNGDWLDVADCVVLLDDYKASDATRQAAFISKTFSSGLVQYAGRGSAHRLPWPIHSQSSSSSPSSSSSSLSSSSSSSPPHRRVLRCFPFGVGAHTEDDTINWGVKTEGGGQRLVVWS